Protein AF-A0A968J4A5-F1 (afdb_monomer_lite)

Structure (mmCIF, N/CA/C/O backbone):
data_AF-A0A968J4A5-F1
#
_entry.id   AF-A0A968J4A5-F1
#
loop_
_atom_site.group_PDB
_atom_site.id
_atom_site.type_symbol
_atom_site.label_atom_id
_atom_site.label_alt_id
_atom_site.label_comp_id
_atom_site.label_asym_id
_atom_site.label_entity_id
_atom_site.label_seq_id
_atom_site.pdbx_PDB_ins_code
_atom_site.Cartn_x
_atom_site.Cartn_y
_atom_site.Cartn_z
_atom_site.occupancy
_atom_site.B_iso_or_equiv
_atom_site.auth_seq_id
_atom_site.auth_comp_id
_atom_site.auth_asym_id
_atom_site.auth_atom_id
_atom_site.pdbx_PDB_model_num
ATOM 1 N N . MET A 1 1 ? -20.827 -35.141 21.049 1.00 46.88 1 MET A N 1
ATOM 2 C CA . MET A 1 1 ? -19.398 -34.923 20.749 1.00 46.88 1 MET A CA 1
ATOM 3 C C . MET A 1 1 ? -19.345 -33.918 19.615 1.00 46.88 1 MET A C 1
ATOM 5 O O . MET A 1 1 ? -19.687 -34.281 18.499 1.00 46.88 1 MET A O 1
ATOM 9 N N . ALA A 1 2 ? -19.084 -32.648 19.921 1.00 39.44 2 ALA A N 1
ATOM 10 C CA . ALA A 1 2 ? -18.993 -31.598 18.911 1.00 39.44 2 ALA A CA 1
ATOM 11 C C . ALA A 1 2 ? -17.584 -31.641 18.306 1.00 39.44 2 ALA A C 1
ATOM 13 O O . ALA A 1 2 ? -16.603 -31.516 19.037 1.00 39.4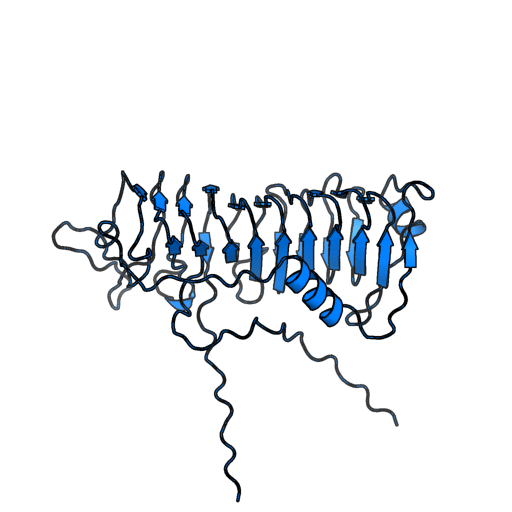4 2 ALA A O 1
ATOM 14 N N . GLN A 1 3 ? -17.488 -31.900 17.002 1.00 43.94 3 GLN A N 1
ATOM 15 C CA . GLN A 1 3 ? -16.231 -31.784 16.268 1.00 43.94 3 GLN A CA 1
ATOM 16 C C . GLN A 1 3 ? -15.884 -30.300 16.149 1.00 43.94 3 GLN A C 1
ATOM 18 O O . GLN A 1 3 ? -16.676 -29.517 15.629 1.00 43.94 3 GLN A O 1
ATOM 23 N N . ALA A 1 4 ? -14.715 -29.922 16.663 1.00 41.56 4 ALA A N 1
ATOM 24 C CA . ALA A 1 4 ? -14.152 -28.597 16.465 1.00 41.56 4 ALA A CA 1
ATOM 25 C C . ALA A 1 4 ? -13.804 -28.432 14.978 1.00 41.56 4 ALA A C 1
ATOM 27 O O . ALA A 1 4 ? -12.983 -29.183 14.448 1.00 41.56 4 ALA A O 1
ATOM 28 N N . MET A 1 5 ? -14.456 -27.482 14.304 1.00 37.78 5 MET A N 1
ATOM 29 C CA . MET A 1 5 ? -14.053 -27.051 12.967 1.00 37.78 5 MET A CA 1
ATOM 30 C C . MET A 1 5 ? -12.688 -26.377 13.087 1.00 37.78 5 MET A C 1
ATOM 32 O O . MET A 1 5 ? -12.525 -25.437 13.863 1.00 37.78 5 MET A O 1
ATOM 36 N N . GLN A 1 6 ? -11.703 -26.891 12.356 1.00 38.72 6 GLN A N 1
ATOM 37 C CA . GLN A 1 6 ? -10.407 -26.234 12.244 1.00 38.72 6 GLN A CA 1
ATOM 38 C C . GLN A 1 6 ? -10.569 -24.927 11.451 1.00 38.72 6 GLN A C 1
ATOM 40 O O . GLN A 1 6 ? -11.343 -24.908 10.489 1.00 38.72 6 GLN A O 1
ATOM 45 N N . PRO A 1 7 ? -9.877 -23.842 11.838 1.00 38.50 7 PRO A N 1
ATOM 46 C CA . PRO A 1 7 ? -9.897 -22.600 11.077 1.00 38.50 7 PRO A CA 1
ATOM 47 C C . PRO A 1 7 ? -9.325 -22.859 9.679 1.00 38.50 7 PRO A C 1
ATOM 49 O O . PRO A 1 7 ? -8.222 -23.388 9.542 1.00 38.50 7 PRO A O 1
ATOM 52 N N . MET A 1 8 ? -10.096 -22.530 8.639 1.00 33.09 8 MET A N 1
ATOM 53 C CA . MET A 1 8 ? -9.584 -22.547 7.271 1.00 33.09 8 MET A CA 1
ATOM 54 C C . MET A 1 8 ? -8.632 -21.359 7.080 1.00 33.09 8 MET A C 1
ATOM 56 O O . MET A 1 8 ? -8.958 -20.262 7.540 1.00 33.09 8 MET A O 1
ATOM 60 N N . PRO A 1 9 ? -7.480 -21.543 6.410 1.00 35.75 9 PRO A N 1
ATOM 61 C CA . PRO A 1 9 ? -6.631 -20.426 6.023 1.00 35.75 9 PRO A CA 1
ATOM 62 C C . PRO A 1 9 ? -7.418 -19.456 5.134 1.00 35.75 9 PRO A C 1
ATOM 64 O O . PRO A 1 9 ? -8.214 -19.881 4.292 1.00 35.75 9 PRO A O 1
ATOM 67 N N . LEU A 1 10 ? -7.204 -18.157 5.355 1.00 38.25 10 LEU A N 1
ATOM 68 C CA . LEU A 1 10 ? -7.800 -17.075 4.578 1.00 38.25 10 LEU A CA 1
ATOM 69 C C . LEU A 1 10 ? -7.585 -17.309 3.078 1.00 38.25 10 LEU A C 1
ATOM 71 O O . LEU A 1 10 ? -6.462 -17.273 2.583 1.00 38.25 10 LEU A O 1
ATOM 75 N N . GLN A 1 11 ? -8.678 -17.495 2.345 1.00 33.75 11 GLN A N 1
ATOM 76 C CA . GLN A 1 11 ? -8.700 -17.364 0.895 1.00 33.75 11 GLN A CA 1
ATOM 77 C C . GLN A 1 11 ? -9.358 -16.018 0.609 1.00 33.75 11 GLN A C 1
ATOM 79 O O . GLN A 1 11 ? -10.582 -15.910 0.576 1.00 33.75 11 GLN A O 1
ATOM 84 N N . ILE A 1 12 ? -8.548 -14.965 0.491 1.00 38.72 12 ILE A N 1
ATOM 85 C CA . ILE A 1 12 ? -9.041 -13.659 0.046 1.00 38.72 12 ILE A CA 1
ATOM 86 C C . ILE A 1 12 ? -9.639 -13.895 -1.337 1.00 38.72 12 ILE A C 1
ATOM 88 O O . ILE A 1 12 ? -8.947 -14.400 -2.228 1.00 38.72 12 ILE A O 1
ATOM 92 N N . ALA A 1 13 ? -10.930 -13.606 -1.500 1.00 36.69 13 ALA A N 1
ATOM 93 C CA . ALA A 1 13 ? -11.590 -13.688 -2.788 1.00 36.69 13 ALA A CA 1
ATOM 94 C C . ALA A 1 13 ? -10.957 -12.630 -3.691 1.00 36.69 13 ALA A C 1
ATOM 96 O O . ALA A 1 13 ? -11.275 -11.445 -3.658 1.00 36.69 13 ALA A O 1
ATOM 97 N N . GLN A 1 14 ? -9.989 -13.092 -4.467 1.00 39.12 14 GLN A N 1
ATOM 98 C CA . GLN A 1 14 ? -9.377 -12.371 -5.559 1.00 39.12 14 GLN A CA 1
ATOM 99 C C . GLN A 1 14 ? -10.520 -11.848 -6.421 1.00 39.12 14 GLN A C 1
ATOM 101 O O . GLN A 1 14 ? -11.385 -12.640 -6.803 1.00 39.12 14 GLN A O 1
ATOM 106 N N . ALA A 1 15 ? -10.557 -10.540 -6.681 1.00 37.94 15 ALA A N 1
ATOM 107 C CA . ALA A 1 15 ? -11.511 -9.968 -7.621 1.00 37.94 15 ALA A CA 1
ATOM 108 C C . ALA A 1 15 ? -11.546 -10.866 -8.870 1.00 37.94 15 ALA A C 1
ATOM 110 O O . ALA A 1 15 ? -10.512 -11.080 -9.505 1.00 37.94 15 ALA A O 1
ATOM 111 N N . GLN A 1 16 ? -12.697 -11.494 -9.140 1.00 31.95 16 GLN A N 1
ATOM 112 C CA . GLN A 1 16 ? -12.824 -12.412 -10.264 1.00 31.95 16 GLN A CA 1
ATOM 113 C C . GLN A 1 16 ? -12.712 -11.603 -11.551 1.00 31.95 16 GLN A C 1
ATOM 115 O O . GLN A 1 16 ? -13.630 -10.893 -11.952 1.00 31.95 16 GLN A O 1
ATOM 120 N N . ILE A 1 17 ? -11.547 -11.730 -12.166 1.00 37.22 17 ILE A N 1
ATOM 121 C CA . ILE A 1 17 ? -11.184 -11.206 -13.473 1.00 37.22 17 ILE A CA 1
ATOM 122 C C . ILE A 1 17 ? -12.067 -11.902 -14.514 1.00 37.22 17 ILE A C 1
ATOM 124 O O . ILE A 1 17 ? -12.070 -13.131 -14.618 1.00 37.22 17 ILE A O 1
ATOM 128 N N . SER A 1 18 ? -12.850 -11.133 -15.273 1.00 31.34 18 SER A N 1
ATOM 129 C CA . SER A 1 18 ? -13.500 -11.672 -16.471 1.00 31.34 18 SER A CA 1
ATOM 130 C C . SER A 1 18 ? -12.438 -11.937 -17.548 1.00 31.34 18 SER A C 1
ATOM 132 O O . SER A 1 18 ? -11.573 -11.088 -17.768 1.00 31.34 18 SER A O 1
ATOM 134 N N . PRO A 1 19 ? -12.481 -13.086 -18.246 1.00 35.03 19 PRO A N 1
ATOM 135 C CA . PRO A 1 19 ? -11.460 -13.471 -19.209 1.00 35.03 19 PRO A CA 1
ATOM 136 C C . PRO A 1 19 ? -11.661 -12.709 -20.522 1.00 35.03 19 PRO A C 1
ATOM 138 O O . PRO A 1 19 ? -12.396 -13.132 -21.412 1.00 35.03 19 PRO A O 1
ATOM 141 N N . GLY A 1 20 ? -10.988 -11.566 -20.612 1.00 31.77 20 GLY A N 1
ATOM 142 C CA . GLY A 1 20 ? -10.788 -10.782 -21.829 1.00 31.77 20 GLY A CA 1
ATOM 143 C C . GLY A 1 20 ? -9.314 -10.467 -22.102 1.00 31.77 20 GLY A C 1
ATOM 144 O O . GLY A 1 20 ? -9.051 -9.545 -22.853 1.00 31.77 20 GLY A O 1
ATOM 145 N N . GLY A 1 21 ? -8.395 -11.230 -21.490 1.00 45.91 21 GLY A N 1
ATOM 146 C CA . GLY A 1 21 ? -6.967 -11.354 -21.810 1.00 45.91 21 GLY A CA 1
ATOM 147 C C . GLY A 1 21 ? -6.066 -10.178 -21.435 1.00 45.91 21 GLY A C 1
ATOM 148 O O . GLY A 1 21 ? -5.905 -9.334 -22.301 1.00 45.91 21 GLY A O 1
ATOM 149 N N . THR A 1 22 ? -5.438 -10.200 -20.235 1.00 44.16 22 THR A N 1
ATOM 150 C CA . THR A 1 22 ? -4.236 -9.403 -19.838 1.00 44.16 22 THR A CA 1
ATOM 151 C C . THR A 1 22 ? -3.704 -9.633 -18.397 1.00 44.16 22 THR A C 1
ATOM 153 O O . THR A 1 22 ? -3.399 -8.697 -17.657 1.00 44.16 22 THR A O 1
ATOM 156 N N . ASP A 1 23 ? -3.506 -10.880 -17.969 1.00 52.12 23 ASP A N 1
ATOM 157 C CA . ASP A 1 23 ? -2.978 -11.176 -16.618 1.00 52.12 23 ASP A CA 1
ATOM 158 C C . ASP A 1 23 ? -1.434 -11.096 -16.500 1.00 52.12 23 ASP A C 1
ATOM 160 O O . ASP A 1 23 ? -0.806 -12.079 -16.111 1.00 52.12 23 ASP A O 1
ATOM 164 N N . SER A 1 24 ? -0.777 -9.970 -16.819 1.00 75.25 24 SER A N 1
ATOM 165 C CA . SER A 1 24 ? 0.700 -9.909 -16.684 1.00 75.25 24 SER A CA 1
ATOM 166 C C . SER A 1 24 ? 1.321 -8.630 -16.115 1.00 75.25 24 SER A C 1
ATOM 168 O O . SER A 1 24 ? 2.526 -8.617 -15.895 1.00 75.25 24 SER A O 1
ATOM 170 N N . PHE A 1 25 ? 0.566 -7.561 -15.846 1.00 85.88 25 PHE A N 1
ATOM 171 C CA . PHE A 1 25 ? 1.152 -6.310 -15.341 1.00 85.88 25 PHE A CA 1
ATOM 172 C C . PHE A 1 25 ? 1.040 -6.173 -13.819 1.00 85.88 25 PHE A C 1
ATOM 174 O O . PHE A 1 25 ? -0.055 -6.213 -13.261 1.00 85.88 25 PHE A O 1
ATOM 181 N N . SER A 1 26 ? 2.175 -5.936 -13.159 1.00 86.56 26 SER A N 1
ATOM 182 C CA . SER A 1 26 ? 2.269 -5.699 -11.708 1.00 86.56 26 SER A CA 1
ATOM 183 C C . SER A 1 26 ? 2.032 -4.231 -11.339 1.00 86.56 26 SER A C 1
ATOM 185 O O . SER A 1 26 ? 1.645 -3.912 -10.210 1.00 86.56 26 SER A O 1
ATOM 187 N N . VAL A 1 27 ? 2.263 -3.333 -12.300 1.00 87.38 27 VAL A N 1
ATOM 188 C CA . VAL A 1 27 ? 1.989 -1.899 -12.196 1.00 87.38 27 VAL A CA 1
ATOM 189 C C . VAL A 1 27 ? 1.069 -1.506 -13.340 1.00 87.38 27 VAL A C 1
ATOM 191 O O . VAL A 1 27 ? 1.478 -1.552 -14.500 1.00 87.38 27 VAL A O 1
ATOM 194 N N . VAL A 1 28 ? -0.158 -1.096 -13.018 1.00 86.38 28 VAL A N 1
ATOM 195 C CA . VAL A 1 28 ? -1.153 -0.711 -14.028 1.00 86.38 28 VAL A CA 1
ATOM 196 C C . VAL A 1 28 ? -1.712 0.674 -13.729 1.00 86.38 28 VAL A C 1
ATOM 198 O O . VAL A 1 28 ? -2.249 0.917 -12.645 1.00 86.38 28 VAL A O 1
ATOM 201 N N . ALA A 1 29 ? -1.600 1.572 -14.709 1.00 84.50 29 ALA A N 1
ATOM 202 C CA . ALA A 1 29 ? -2.202 2.901 -14.696 1.00 84.50 29 ALA A CA 1
ATOM 203 C C . ALA A 1 29 ? -2.978 3.159 -15.990 1.00 84.50 29 ALA A C 1
ATOM 205 O O . ALA A 1 29 ? -2.425 2.980 -17.075 1.00 84.50 29 ALA A O 1
ATOM 206 N N . GLU A 1 30 ? -4.207 3.670 -15.894 1.00 82.88 30 GLU A N 1
ATOM 207 C CA . GLU A 1 30 ? -4.948 4.134 -17.080 1.00 82.88 30 GLU A CA 1
ATOM 208 C C . GLU A 1 30 ? -4.285 5.368 -17.715 1.00 82.88 30 GLU A C 1
ATOM 210 O O . GLU A 1 30 ? -4.267 5.517 -18.933 1.00 82.88 30 GLU A O 1
ATOM 215 N N . ASN A 1 31 ? -3.660 6.212 -16.889 1.00 85.38 31 ASN A N 1
ATOM 216 C CA . ASN A 1 31 ? -2.919 7.395 -17.322 1.00 85.38 31 ASN A CA 1
ATOM 217 C C . ASN A 1 31 ? -1.410 7.110 -17.421 1.00 85.38 31 ASN A C 1
ATOM 219 O O . ASN A 1 31 ? -0.980 6.191 -18.116 1.00 85.38 31 ASN A O 1
ATOM 223 N N . ARG A 1 32 ? -0.574 7.925 -16.768 1.00 87.12 32 ARG A N 1
ATOM 224 C CA . ARG A 1 32 ? 0.876 7.922 -16.963 1.00 87.12 32 ARG A CA 1
ATOM 225 C C . ARG A 1 32 ? 1.628 7.293 -15.805 1.00 87.12 32 ARG A C 1
ATOM 227 O O . ARG A 1 32 ? 1.483 7.711 -14.665 1.00 87.12 32 ARG A O 1
ATOM 234 N N . VAL A 1 33 ? 2.584 6.421 -16.105 1.00 88.44 33 VAL A N 1
ATOM 235 C CA . VAL A 1 33 ? 3.544 5.949 -15.097 1.00 88.44 33 VAL A CA 1
ATOM 236 C C . VAL A 1 33 ? 4.775 6.853 -15.081 1.00 88.44 33 VAL A C 1
ATOM 238 O O . VAL A 1 33 ? 5.513 6.927 -16.057 1.00 88.44 33 VAL A O 1
ATOM 241 N N . THR A 1 34 ? 5.041 7.538 -13.969 1.00 88.44 34 THR A N 1
ATOM 242 C CA . THR A 1 34 ? 6.288 8.309 -13.799 1.00 88.44 34 THR A CA 1
ATOM 243 C C . THR A 1 34 ? 7.209 7.596 -12.820 1.00 88.44 34 THR A C 1
ATOM 245 O O . THR A 1 34 ? 6.784 7.390 -11.698 1.00 88.44 34 THR A O 1
ATOM 248 N N . ILE A 1 35 ? 8.456 7.286 -13.184 1.00 87.00 35 ILE A N 1
ATOM 249 C CA . ILE A 1 35 ? 9.500 6.723 -12.313 1.00 87.00 35 ILE A CA 1
ATOM 250 C C . ILE A 1 35 ? 10.630 7.743 -12.165 1.00 87.00 35 ILE A C 1
ATOM 252 O O . ILE A 1 35 ? 11.338 8.062 -13.121 1.00 87.00 35 ILE A O 1
ATOM 256 N N . ASN A 1 36 ? 10.812 8.279 -10.956 1.00 80.81 36 ASN A N 1
ATOM 257 C CA . ASN A 1 36 ? 11.782 9.357 -10.733 1.00 80.81 36 ASN A CA 1
ATOM 258 C C . ASN A 1 36 ? 13.198 8.899 -10.370 1.00 80.81 36 ASN A C 1
ATOM 260 O O . ASN A 1 36 ? 14.160 9.536 -10.790 1.00 80.81 36 ASN A O 1
ATOM 264 N N . ALA A 1 37 ? 13.335 7.828 -9.591 1.00 81.06 37 ALA A N 1
ATOM 265 C CA . ALA A 1 37 ? 14.615 7.425 -8.998 1.00 81.06 37 ALA A CA 1
ATOM 266 C C . ALA A 1 37 ? 15.039 5.999 -9.388 1.00 81.06 37 ALA A C 1
ATOM 268 O O . ALA A 1 37 ? 15.826 5.378 -8.683 1.00 81.06 37 ALA A O 1
ATOM 269 N N . GLY A 1 38 ? 14.513 5.492 -10.507 1.00 83.31 38 GLY A N 1
ATOM 270 C CA . GLY A 1 38 ? 14.761 4.136 -10.985 1.00 83.31 38 GLY A CA 1
ATOM 271 C C . GLY A 1 38 ? 14.083 3.100 -10.092 1.00 83.31 38 GLY A C 1
ATOM 272 O O . GLY A 1 38 ? 12.981 3.335 -9.590 1.00 83.31 38 GLY A O 1
ATOM 273 N N . GLY A 1 39 ? 14.774 1.983 -9.903 1.00 85.44 39 GLY A N 1
ATOM 274 C CA . GLY A 1 39 ? 14.347 0.837 -9.114 1.00 85.44 39 GLY A CA 1
ATOM 275 C C . GLY A 1 39 ? 14.415 -0.454 -9.900 1.00 85.44 39 GLY A C 1
ATOM 276 O O . GLY A 1 39 ? 14.582 -0.413 -11.115 1.00 85.44 39 GLY A O 1
ATOM 277 N N . ASP A 1 40 ? 14.346 -1.575 -9.196 1.00 89.31 40 ASP A N 1
ATOM 278 C CA . ASP A 1 40 ? 14.503 -2.897 -9.791 1.00 89.31 40 ASP A CA 1
ATOM 279 C C . ASP A 1 40 ? 13.158 -3.598 -10.006 1.00 89.31 40 ASP A C 1
ATOM 281 O O . ASP A 1 40 ? 12.443 -3.844 -9.040 1.00 89.31 40 ASP A O 1
ATOM 285 N N . PHE A 1 41 ? 12.824 -3.873 -11.266 1.00 91.19 41 PHE A N 1
ATOM 286 C CA . PHE A 1 41 ? 11.616 -4.564 -11.722 1.00 91.19 41 PHE A CA 1
ATOM 287 C C . PHE A 1 41 ? 11.930 -5.916 -12.394 1.00 91.19 41 PHE A C 1
ATOM 289 O O . PHE A 1 41 ? 10.988 -6.604 -12.768 1.00 91.19 41 PHE A O 1
ATOM 296 N N . ASP A 1 42 ? 13.214 -6.260 -12.572 1.00 88.94 42 ASP A N 1
ATOM 297 C CA . ASP A 1 42 ? 13.718 -7.530 -13.153 1.00 88.94 42 ASP A CA 1
ATOM 298 C C . ASP A 1 42 ? 13.837 -8.633 -12.096 1.00 88.94 42 ASP A C 1
ATOM 300 O O . ASP A 1 42 ? 14.126 -9.774 -12.418 1.00 88.94 42 ASP A O 1
ATOM 304 N N . GLY A 1 43 ? 13.667 -8.283 -10.818 1.00 86.62 43 GLY A N 1
ATOM 305 C CA . GLY A 1 43 ? 13.609 -9.264 -9.750 1.00 86.62 43 GLY A CA 1
ATOM 306 C C . GLY A 1 43 ? 14.878 -10.115 -9.642 1.00 86.62 43 GLY A C 1
ATOM 307 O O . GLY A 1 43 ? 15.976 -9.583 -9.436 1.00 86.62 43 GLY A O 1
ATOM 308 N N . ASP A 1 44 ? 14.731 -11.440 -9.598 1.00 85.88 44 ASP A N 1
ATOM 309 C CA . ASP A 1 44 ? 15.857 -12.357 -9.753 1.00 85.88 44 ASP A CA 1
ATOM 310 C C . ASP A 1 44 ? 16.051 -12.606 -11.255 1.00 85.88 44 ASP A C 1
ATOM 312 O O . ASP A 1 44 ? 15.184 -13.199 -11.885 1.00 85.88 44 ASP A O 1
ATOM 316 N N . PRO A 1 45 ? 17.208 -12.233 -11.833 1.00 86.56 45 PRO A N 1
ATOM 317 C CA . PRO A 1 45 ? 17.516 -12.442 -13.245 1.00 86.56 45 PRO A CA 1
ATOM 318 C C . PRO A 1 45 ? 17.223 -13.835 -13.818 1.00 86.56 45 PRO A C 1
ATOM 320 O O . PRO A 1 45 ? 17.165 -13.982 -15.035 1.00 86.56 45 PRO A O 1
ATOM 323 N N . LEU A 1 46 ? 17.162 -14.880 -12.992 1.00 86.00 46 LEU A N 1
ATOM 324 C CA . LEU A 1 46 ? 16.907 -16.255 -13.433 1.00 86.00 46 LEU A CA 1
ATOM 325 C C . LEU A 1 46 ? 15.475 -16.739 -13.158 1.00 86.00 46 LEU A C 1
ATOM 327 O O . LEU A 1 46 ? 15.165 -17.887 -13.483 1.00 86.00 46 LEU A O 1
ATOM 331 N N . ASP A 1 47 ? 14.628 -15.900 -12.567 1.00 85.88 47 ASP A N 1
ATOM 332 C CA . ASP A 1 47 ? 13.248 -16.201 -12.200 1.00 85.88 47 ASP A CA 1
ATOM 333 C C . ASP A 1 47 ? 12.305 -15.167 -12.826 1.00 85.88 47 ASP A C 1
ATOM 335 O O . ASP A 1 47 ? 12.037 -14.117 -12.260 1.00 85.88 47 ASP A O 1
ATOM 339 N N . ASP A 1 48 ? 11.735 -15.492 -13.986 1.00 84.19 48 ASP A N 1
ATOM 340 C CA . ASP A 1 48 ? 10.738 -14.637 -14.645 1.00 84.19 48 ASP A CA 1
ATOM 341 C C . ASP A 1 48 ? 9.440 -14.494 -13.833 1.00 84.19 48 ASP A C 1
ATOM 343 O O . ASP A 1 48 ? 8.566 -13.688 -14.165 1.00 84.19 48 ASP A O 1
ATOM 347 N N . SER A 1 49 ? 9.280 -15.274 -12.757 1.00 82.62 49 SER A N 1
ATOM 348 C CA . SER A 1 49 ? 8.055 -15.265 -11.981 1.00 82.62 49 SER A CA 1
ATOM 349 C C . SER A 1 49 ? 7.954 -14.090 -11.002 1.00 82.62 49 SER A C 1
ATOM 351 O O . SER A 1 49 ? 6.844 -13.782 -10.543 1.00 82.62 49 SER A O 1
ATOM 353 N N . ASP A 1 50 ? 9.063 -13.415 -10.689 1.00 83.06 50 ASP A N 1
ATOM 354 C CA . ASP A 1 50 ? 9.080 -12.235 -9.821 1.00 83.06 50 ASP A CA 1
ATOM 355 C C . ASP A 1 50 ? 9.201 -10.905 -10.591 1.00 83.06 50 ASP A C 1
ATOM 357 O O . ASP A 1 50 ? 9.082 -9.833 -9.980 1.00 83.06 50 ASP A O 1
ATOM 361 N N . ASP A 1 51 ? 9.278 -10.976 -11.925 1.00 88.38 51 ASP A N 1
ATOM 362 C CA . ASP A 1 51 ? 9.256 -9.829 -12.829 1.00 88.38 51 ASP A CA 1
ATOM 363 C C . ASP A 1 51 ? 8.042 -8.924 -12.595 1.00 88.38 51 ASP A C 1
ATOM 365 O O . ASP A 1 51 ? 6.887 -9.340 -12.414 1.00 88.38 51 ASP A O 1
ATOM 369 N N . ALA A 1 52 ? 8.295 -7.622 -12.667 1.00 89.75 52 ALA A N 1
ATOM 370 C CA . ALA A 1 52 ? 7.273 -6.607 -12.549 1.00 89.75 52 ALA A CA 1
ATOM 371 C C . ALA A 1 52 ? 7.082 -5.838 -13.853 1.00 89.75 52 ALA A C 1
ATOM 373 O O . ALA A 1 52 ? 7.749 -4.840 -14.125 1.00 89.75 52 ALA A O 1
ATOM 374 N N . LEU A 1 53 ? 6.092 -6.268 -14.634 1.00 92.19 53 LEU A N 1
ATOM 375 C CA . LEU A 1 53 ? 5.739 -5.598 -15.882 1.00 92.19 53 LEU A CA 1
ATOM 376 C C . LEU A 1 53 ? 4.910 -4.331 -15.621 1.00 92.19 53 LEU A C 1
ATOM 378 O O . LEU A 1 53 ? 4.080 -4.282 -14.702 1.00 92.19 53 LEU A O 1
ATOM 382 N N . ILE A 1 54 ? 5.114 -3.313 -16.461 1.00 92.31 54 ILE A N 1
ATOM 383 C CA . ILE A 1 54 ? 4.513 -1.982 -16.313 1.00 92.31 54 ILE A CA 1
ATOM 384 C C . ILE A 1 54 ? 3.580 -1.678 -17.487 1.00 92.31 54 ILE A C 1
ATOM 386 O O . ILE A 1 54 ? 3.995 -1.728 -18.643 1.00 92.31 54 ILE A O 1
ATOM 390 N N . TYR A 1 55 ? 2.354 -1.253 -17.187 1.00 91.50 55 TYR A N 1
ATOM 391 C CA . TYR A 1 55 ? 1.440 -0.650 -18.153 1.00 91.50 55 TYR A CA 1
ATOM 392 C C . TYR A 1 55 ? 1.100 0.797 -17.771 1.00 91.50 55 TYR A C 1
ATOM 394 O O . TYR A 1 55 ? 0.666 1.070 -16.647 1.00 91.50 55 TYR A O 1
ATOM 402 N N . GLY A 1 56 ? 1.255 1.718 -18.726 1.00 90.88 56 GLY A N 1
ATOM 403 C CA . GLY A 1 56 ? 0.774 3.099 -18.623 1.00 90.88 56 GLY A CA 1
ATOM 404 C C . GLY A 1 56 ? -0.053 3.483 -19.844 1.00 90.88 56 GLY A C 1
ATOM 405 O O . GLY A 1 56 ? 0.500 3.648 -20.931 1.00 90.88 56 GLY A O 1
ATOM 406 N N . GLY A 1 57 ? -1.367 3.642 -19.682 1.00 89.50 57 GLY A N 1
ATOM 407 C CA . GLY A 1 57 ? -2.281 3.895 -20.797 1.00 89.50 57 GLY A CA 1
ATOM 408 C C . GLY A 1 57 ? -1.969 5.177 -21.576 1.00 89.50 57 GLY A C 1
ATOM 409 O O . GLY A 1 57 ? -1.859 5.121 -22.798 1.00 89.50 57 GLY A O 1
ATOM 410 N N . ASP A 1 58 ? -1.698 6.302 -20.910 1.00 90.06 58 ASP A N 1
ATOM 411 C CA . ASP A 1 58 ? -1.241 7.551 -21.558 1.00 90.06 58 ASP A CA 1
ATOM 412 C C . ASP A 1 58 ? 0.287 7.587 -21.805 1.00 90.06 58 ASP A C 1
ATOM 414 O O . ASP A 1 58 ? 0.829 8.517 -22.413 1.00 90.06 58 ASP A O 1
ATOM 418 N N . GLY A 1 59 ? 0.993 6.553 -21.344 1.00 93.25 59 GLY A N 1
ATOM 419 C CA . GLY A 1 59 ? 2.426 6.347 -21.517 1.00 93.25 59 GLY A CA 1
ATOM 420 C C . GLY A 1 59 ? 3.232 6.454 -20.221 1.00 93.25 59 GLY A C 1
ATOM 421 O O . GLY A 1 59 ? 2.739 6.149 -19.132 1.00 93.25 59 GLY A O 1
ATOM 422 N N . PHE A 1 60 ? 4.505 6.852 -20.316 1.00 93.62 60 PHE A N 1
ATOM 423 C CA . PHE A 1 60 ? 5.423 6.833 -19.172 1.00 93.62 60 PHE A CA 1
ATOM 424 C C . PHE A 1 60 ? 6.514 7.908 -19.211 1.00 93.62 60 PHE A C 1
ATOM 426 O O . PHE A 1 60 ? 6.915 8.400 -20.266 1.00 93.62 60 PHE A O 1
ATOM 433 N N . THR A 1 61 ? 7.042 8.217 -18.025 1.00 93.56 61 THR A N 1
ATOM 434 C CA . THR A 1 61 ? 8.208 9.078 -17.810 1.00 93.56 61 THR A CA 1
ATOM 435 C C . THR A 1 61 ? 9.200 8.403 -16.869 1.00 93.56 61 THR A C 1
ATOM 437 O O . THR A 1 61 ? 8.930 8.293 -15.680 1.00 93.56 61 THR A O 1
ATOM 440 N N . PHE A 1 62 ? 10.379 8.018 -17.348 1.00 93.69 62 PHE A N 1
ATOM 441 C CA . PHE A 1 62 ? 11.484 7.509 -16.533 1.00 93.69 62 PHE A CA 1
ATOM 442 C C . PHE A 1 62 ? 12.584 8.568 -16.437 1.00 93.69 62 PHE A C 1
ATOM 444 O O . PHE A 1 62 ? 13.423 8.691 -17.326 1.00 93.69 62 PHE A O 1
ATOM 451 N N . ASN A 1 63 ? 12.587 9.355 -15.358 1.00 88.31 63 ASN A N 1
ATOM 452 C CA . ASN A 1 63 ? 13.608 10.392 -15.150 1.00 88.31 63 ASN A CA 1
ATOM 453 C C . ASN A 1 63 ? 14.972 9.790 -14.770 1.00 88.31 63 ASN A C 1
ATOM 455 O O . ASN A 1 63 ? 16.012 10.354 -15.103 1.00 88.31 63 ASN A O 1
ATOM 459 N N . THR A 1 64 ? 14.953 8.621 -14.129 1.00 88.88 64 THR A N 1
ATOM 460 C CA . THR A 1 64 ? 16.119 7.762 -13.886 1.00 88.88 64 THR A CA 1
ATOM 461 C C . THR A 1 64 ? 15.785 6.371 -14.411 1.00 88.88 64 THR A C 1
ATOM 463 O O . THR A 1 64 ? 14.662 5.913 -14.202 1.00 88.88 64 THR A O 1
ATOM 466 N N . SER A 1 65 ? 16.729 5.713 -15.086 1.00 90.31 65 SER A N 1
ATOM 467 C CA . SER A 1 65 ? 16.502 4.405 -15.710 1.00 90.31 65 SER A CA 1
ATOM 468 C C . SER A 1 65 ? 16.270 3.324 -14.644 1.00 90.31 65 SER A C 1
ATOM 470 O O . SER A 1 65 ? 17.172 3.098 -13.834 1.00 90.31 65 SER A O 1
ATOM 472 N N . PRO A 1 66 ? 15.086 2.686 -14.595 1.00 92.31 66 PRO A N 1
ATOM 473 C CA . PRO A 1 66 ? 14.877 1.499 -13.769 1.00 92.31 66 PRO A CA 1
ATOM 474 C C . PRO A 1 66 ? 15.628 0.293 -14.352 1.00 92.31 66 PRO A C 1
ATOM 476 O O . PRO A 1 66 ? 15.926 0.282 -15.547 1.00 92.31 66 PRO A O 1
ATOM 479 N N . THR A 1 67 ? 15.896 -0.719 -13.527 1.00 94.69 67 THR A N 1
ATOM 480 C CA . THR A 1 67 ? 16.211 -2.069 -14.000 1.00 94.69 67 THR A CA 1
ATOM 481 C C . THR A 1 67 ? 14.902 -2.707 -14.444 1.00 94.69 67 THR A C 1
ATOM 483 O O . THR A 1 67 ? 14.008 -2.885 -13.624 1.00 94.69 67 THR A O 1
ATOM 486 N N . LEU A 1 68 ? 14.759 -2.981 -15.736 1.00 95.19 68 LEU A N 1
ATOM 487 C CA . LEU A 1 68 ? 13.584 -3.630 -16.316 1.00 95.19 68 LEU A CA 1
ATOM 488 C C . LEU A 1 68 ? 13.896 -5.084 -16.691 1.00 95.19 68 LEU A C 1
ATOM 490 O O . LEU A 1 68 ? 15.048 -5.347 -17.052 1.00 95.19 68 LEU A O 1
ATOM 494 N N . PRO A 1 69 ? 12.878 -5.964 -16.704 1.00 94.62 69 PRO A N 1
ATOM 495 C CA . PRO A 1 69 ? 12.994 -7.331 -17.198 1.00 94.62 69 PRO A CA 1
ATOM 496 C C . PRO A 1 69 ? 13.562 -7.414 -18.620 1.00 94.62 69 PRO A C 1
ATOM 498 O O . PRO A 1 69 ? 13.050 -6.781 -19.557 1.00 94.62 69 PRO A O 1
ATOM 501 N N . VAL A 1 70 ? 14.619 -8.207 -18.803 1.00 96.88 70 VAL A N 1
ATOM 502 C CA . VAL A 1 70 ? 15.295 -8.407 -20.100 1.00 96.88 70 VAL A CA 1
ATOM 503 C C . VAL A 1 70 ? 15.352 -9.873 -20.499 1.00 96.88 70 VAL A C 1
ATOM 505 O O . VAL A 1 70 ? 15.428 -10.767 -19.664 1.00 96.88 70 VAL A O 1
ATOM 508 N N . GLN A 1 71 ? 15.370 -10.124 -21.805 1.00 95.12 71 GLN A N 1
ATOM 509 C CA . GLN A 1 71 ? 15.589 -11.462 -22.342 1.00 95.12 71 GLN A CA 1
ATOM 510 C C . GLN A 1 71 ? 16.991 -11.946 -21.978 1.00 95.12 71 GLN A C 1
ATOM 512 O O . GLN A 1 71 ? 17.964 -11.192 -22.088 1.00 95.12 71 GLN A O 1
ATOM 517 N N . ARG A 1 72 ? 17.102 -13.215 -21.584 1.00 94.75 72 ARG A N 1
ATOM 518 C CA . ARG A 1 72 ? 18.361 -13.833 -21.159 1.00 94.75 72 ARG A CA 1
ATOM 519 C C . ARG A 1 72 ? 18.619 -15.143 -21.882 1.00 94.75 72 ARG A C 1
ATOM 521 O O . ARG A 1 72 ? 17.690 -15.821 -22.315 1.00 94.75 72 ARG A O 1
ATOM 528 N N . ASP A 1 73 ? 19.897 -15.468 -22.036 1.00 92.81 73 ASP A N 1
ATOM 529 C CA . ASP A 1 73 ? 20.328 -16.785 -22.496 1.00 92.81 73 ASP A CA 1
ATOM 530 C C . ASP A 1 73 ? 20.211 -17.840 -21.377 1.00 92.81 73 ASP A C 1
ATOM 532 O O . ASP A 1 73 ? 19.884 -17.538 -20.229 1.00 92.81 73 ASP A O 1
ATOM 536 N N . GLU A 1 74 ? 20.509 -19.100 -21.697 1.00 89.00 74 GLU A N 1
ATOM 537 C CA . GLU A 1 74 ? 20.478 -20.214 -20.734 1.00 89.00 74 GLU A CA 1
ATOM 538 C C . GLU A 1 74 ? 21.476 -20.055 -19.568 1.00 89.00 74 GLU A C 1
ATOM 540 O O . GLU A 1 74 ? 21.412 -20.802 -18.592 1.00 89.00 74 GLU A O 1
ATOM 545 N N . GLN A 1 75 ? 22.428 -19.122 -19.665 1.00 89.50 75 GLN A N 1
ATOM 546 C CA . GLN A 1 75 ? 23.404 -18.811 -18.621 1.00 89.50 75 GLN A CA 1
ATOM 547 C C . GLN A 1 75 ? 22.997 -17.586 -17.782 1.00 89.50 75 GLN A C 1
ATOM 549 O O . GLN A 1 75 ? 23.728 -17.219 -16.861 1.00 89.50 75 GLN A O 1
ATOM 554 N N . GLY A 1 76 ? 21.850 -16.965 -18.077 1.00 89.38 76 GLY A N 1
ATOM 555 C CA . GLY A 1 76 ? 21.344 -15.777 -17.390 1.00 89.38 76 GLY A CA 1
ATOM 556 C C . GLY A 1 76 ? 21.912 -14.451 -17.892 1.00 89.38 76 GLY A C 1
ATOM 557 O O . GLY A 1 76 ? 21.622 -13.402 -17.303 1.00 89.38 76 GLY A O 1
ATOM 558 N N . ASN A 1 77 ? 22.719 -14.452 -18.958 1.00 94.00 77 ASN A N 1
ATOM 559 C CA . ASN A 1 77 ? 23.259 -13.210 -19.504 1.00 94.00 77 ASN A CA 1
ATOM 560 C C . ASN A 1 77 ? 22.189 -12.495 -20.338 1.00 94.00 77 ASN A C 1
ATOM 562 O O . ASN A 1 77 ? 21.495 -13.155 -21.114 1.00 94.00 77 ASN A O 1
ATOM 566 N N . PRO A 1 78 ? 22.077 -11.156 -20.250 1.00 96.62 78 PRO A N 1
ATOM 567 C CA . PRO A 1 78 ? 21.173 -10.404 -21.110 1.00 96.62 78 PRO A CA 1
ATOM 568 C C . PRO A 1 78 ? 21.486 -10.604 -22.596 1.00 96.62 78 PRO A C 1
ATOM 570 O O . PRO A 1 78 ? 22.625 -10.416 -23.032 1.00 96.62 78 PRO A O 1
ATOM 573 N N . ILE A 1 79 ? 20.460 -10.915 -23.384 1.00 97.31 79 ILE A N 1
ATOM 574 C CA . ILE A 1 79 ? 20.526 -10.907 -24.846 1.00 97.31 79 ILE A CA 1
ATOM 575 C C . ILE A 1 79 ? 20.488 -9.446 -25.306 1.00 97.31 79 ILE A C 1
ATOM 577 O O . ILE A 1 79 ? 19.640 -8.663 -24.868 1.00 97.31 79 ILE A O 1
ATOM 581 N N . THR A 1 80 ? 21.419 -9.062 -26.179 1.00 98.19 80 THR A N 1
ATOM 582 C CA . THR A 1 80 ? 21.587 -7.677 -26.635 1.00 98.19 80 THR A CA 1
ATOM 583 C C . THR A 1 80 ? 21.273 -7.494 -28.121 1.00 98.19 80 THR A C 1
ATOM 585 O O . THR A 1 80 ? 21.358 -8.435 -28.910 1.00 98.19 80 THR A O 1
ATOM 588 N N . ASP A 1 81 ? 20.885 -6.273 -28.502 1.00 97.31 81 ASP A N 1
ATOM 589 C CA . ASP A 1 81 ? 20.711 -5.861 -29.899 1.00 97.31 81 ASP A CA 1
ATOM 590 C C . ASP A 1 81 ? 22.055 -5.565 -30.602 1.00 97.31 81 ASP A C 1
ATOM 592 O O . ASP A 1 81 ? 23.135 -5.673 -30.019 1.00 97.31 81 ASP A O 1
ATOM 596 N N . GLU A 1 82 ? 22.005 -5.153 -31.873 1.00 97.25 82 GLU A N 1
ATOM 597 C CA . GLU A 1 82 ? 23.199 -4.806 -32.666 1.00 97.25 82 GLU A CA 1
ATOM 598 C C . GLU A 1 82 ? 24.016 -3.641 -32.075 1.00 97.25 82 GLU A C 1
ATOM 600 O O . GLU A 1 82 ? 25.190 -3.467 -32.408 1.00 97.25 82 GLU A O 1
ATOM 605 N N . GLN A 1 83 ? 23.407 -2.830 -31.207 1.00 96.19 83 GLN A N 1
ATOM 606 C CA . GLN A 1 83 ? 24.028 -1.703 -30.517 1.00 96.19 83 GLN A CA 1
ATOM 607 C C . GLN A 1 83 ? 24.507 -2.077 -29.102 1.00 96.19 83 GLN A C 1
ATOM 609 O O . GLN A 1 83 ? 25.020 -1.214 -28.387 1.00 96.19 83 GLN A O 1
ATOM 614 N N . GLY A 1 84 ? 24.371 -3.345 -28.700 1.00 97.19 84 GLY A N 1
ATOM 615 C CA . GLY A 1 84 ? 24.765 -3.848 -27.386 1.00 97.19 84 GLY A CA 1
ATOM 616 C C . GLY A 1 84 ? 23.781 -3.509 -26.263 1.00 97.19 84 GLY A C 1
ATOM 617 O O . GLY A 1 84 ? 24.139 -3.639 -25.092 1.00 97.19 84 GLY A O 1
ATOM 618 N N . ARG A 1 85 ? 22.560 -3.065 -26.584 1.00 97.81 85 ARG A N 1
ATOM 619 C CA . ARG A 1 85 ? 21.522 -2.769 -25.586 1.00 97.81 85 ARG A CA 1
ATOM 620 C C . ARG A 1 85 ? 20.764 -4.042 -25.215 1.00 97.81 85 ARG A C 1
ATOM 622 O O . ARG A 1 85 ? 20.355 -4.759 -26.128 1.00 97.81 85 ARG A O 1
ATOM 629 N N . PRO A 1 86 ? 20.517 -4.316 -23.923 1.00 97.94 86 PRO A N 1
ATOM 630 C CA . PRO A 1 86 ? 19.666 -5.426 -23.511 1.00 97.94 86 PRO A CA 1
ATOM 631 C C . PRO A 1 86 ? 18.265 -5.320 -24.117 1.00 97.94 86 PRO A C 1
ATOM 633 O O . PRO A 1 86 ? 17.667 -4.238 -24.128 1.00 97.94 86 PRO A O 1
ATOM 636 N N . ILE A 1 87 ? 17.749 -6.437 -24.622 1.00 97.62 87 ILE A N 1
ATOM 637 C CA . ILE A 1 87 ? 16.407 -6.530 -25.198 1.00 97.62 87 ILE A CA 1
ATOM 638 C C . ILE A 1 87 ? 15.408 -6.796 -24.075 1.00 97.62 87 ILE A C 1
ATOM 640 O O . ILE A 1 87 ? 15.567 -7.756 -23.326 1.00 97.62 87 ILE A O 1
ATOM 644 N N . LEU A 1 88 ? 14.379 -5.956 -23.961 1.00 96.62 88 LEU A N 1
ATOM 645 C CA . LEU A 1 88 ? 13.305 -6.163 -22.989 1.00 96.62 88 LEU A CA 1
ATOM 646 C C . LEU A 1 88 ? 12.538 -7.463 -23.266 1.00 96.62 88 LEU A C 1
ATOM 648 O O . LEU A 1 88 ? 12.331 -7.840 -24.426 1.00 96.62 88 LEU A O 1
ATOM 652 N N . VAL A 1 89 ? 12.069 -8.127 -22.207 1.00 94.00 89 VAL A N 1
ATOM 653 C CA . VAL A 1 89 ? 11.027 -9.154 -22.371 1.00 94.00 89 VAL A CA 1
ATOM 654 C C . VAL A 1 89 ? 9.754 -8.512 -22.930 1.00 94.00 89 VAL A C 1
ATOM 656 O O . VAL A 1 89 ? 9.539 -7.297 -22.832 1.00 94.00 89 VAL A O 1
ATOM 659 N N . GLU A 1 90 ? 8.906 -9.327 -23.551 1.00 91.12 90 GLU A N 1
ATOM 660 C CA . GLU A 1 90 ? 7.631 -8.849 -24.077 1.00 91.12 90 GLU A CA 1
ATOM 661 C C . GLU A 1 90 ? 6.805 -8.203 -22.956 1.00 91.12 90 GLU A C 1
ATOM 663 O O . GLU A 1 90 ? 6.696 -8.742 -21.858 1.00 91.12 90 GLU A O 1
ATOM 668 N N . ASN A 1 91 ? 6.232 -7.031 -23.231 1.00 92.62 91 ASN A N 1
ATOM 669 C CA . ASN A 1 91 ? 5.428 -6.268 -22.276 1.00 92.62 91 ASN A CA 1
ATOM 670 C C . ASN A 1 91 ? 6.154 -5.809 -20.996 1.00 92.62 91 ASN A C 1
ATOM 672 O O . ASN A 1 91 ? 5.474 -5.335 -20.093 1.00 92.62 91 ASN A O 1
ATOM 676 N N . ALA A 1 92 ? 7.495 -5.838 -20.918 1.00 93.50 92 ALA A N 1
ATOM 677 C CA . ALA A 1 92 ? 8.236 -5.244 -19.789 1.00 93.50 92 ALA A CA 1
ATOM 678 C C . ALA A 1 92 ? 7.750 -3.821 -19.466 1.00 93.50 92 ALA A C 1
ATOM 680 O O . ALA A 1 92 ? 7.521 -3.459 -18.311 1.00 93.50 92 ALA A O 1
ATOM 681 N N . VAL A 1 93 ? 7.535 -3.034 -20.525 1.00 95.19 93 VAL A N 1
ATOM 682 C CA . VAL A 1 93 ? 6.810 -1.766 -20.487 1.00 95.19 93 VAL A CA 1
ATOM 683 C C . VAL A 1 93 ? 5.872 -1.712 -21.686 1.00 95.19 93 VAL A C 1
ATOM 685 O O . VAL A 1 93 ? 6.313 -1.826 -22.836 1.00 95.19 93 VAL A O 1
ATOM 688 N N . ALA A 1 94 ? 4.586 -1.517 -21.418 1.00 94.88 94 ALA A N 1
ATOM 689 C CA . ALA A 1 94 ? 3.549 -1.421 -22.431 1.00 94.88 94 ALA A CA 1
ATOM 690 C C . ALA A 1 94 ? 2.677 -0.173 -22.249 1.00 94.88 94 ALA A C 1
ATOM 692 O O . ALA A 1 94 ? 2.581 0.407 -21.163 1.00 94.88 94 ALA A O 1
ATOM 693 N N . VAL A 1 95 ? 2.040 0.243 -23.340 1.00 94.69 95 VAL A N 1
ATOM 694 C CA . VAL A 1 95 ? 1.165 1.420 -23.395 1.00 94.69 95 VAL A CA 1
ATOM 695 C C . VAL A 1 95 ? -0.090 1.131 -24.219 1.00 94.69 95 VAL A C 1
ATOM 697 O O . VAL A 1 95 ? -0.119 0.173 -24.998 1.00 94.69 95 VAL A O 1
ATOM 700 N N . SER A 1 96 ? -1.124 1.962 -24.061 1.00 93.38 96 SER A N 1
ATOM 701 C CA . SER A 1 96 ? -2.321 1.901 -24.913 1.00 93.38 96 SER A CA 1
ATOM 702 C C . SER A 1 96 ? -2.008 2.341 -26.344 1.00 93.38 96 SER A C 1
ATOM 704 O O . SER A 1 96 ? -1.013 3.020 -26.587 1.00 93.38 96 SER A O 1
ATOM 706 N N . ALA A 1 97 ? -2.885 2.051 -27.305 1.00 93.75 97 ALA A N 1
ATOM 707 C CA . ALA A 1 97 ? -2.724 2.558 -28.673 1.00 93.75 97 ALA A CA 1
ATOM 708 C C . ALA A 1 97 ? -2.843 4.093 -28.783 1.00 93.75 97 ALA A C 1
ATOM 710 O O . ALA A 1 97 ? -2.384 4.674 -29.768 1.00 93.75 97 ALA A O 1
ATOM 711 N N . ALA A 1 98 ? -3.455 4.745 -27.790 1.00 91.56 98 ALA A N 1
ATOM 712 C CA . ALA A 1 98 ? -3.723 6.180 -27.764 1.00 91.56 98 ALA A CA 1
ATOM 713 C C . ALA A 1 98 ? -2.747 6.973 -26.873 1.00 91.56 98 ALA A C 1
ATOM 715 O O . ALA A 1 98 ? -3.024 8.134 -26.566 1.00 91.56 98 ALA A O 1
ATOM 716 N N . TYR A 1 99 ? -1.624 6.373 -26.457 1.00 94.62 99 TYR A N 1
ATOM 717 C CA . TYR A 1 99 ? -0.655 7.026 -25.577 1.00 94.62 99 TYR A CA 1
ATOM 718 C C . TYR A 1 99 ? -0.192 8.381 -26.138 1.00 94.62 99 TYR A C 1
ATOM 720 O O . TYR A 1 99 ? 0.043 8.528 -27.341 1.00 94.62 99 TYR A O 1
ATOM 728 N N . SER A 1 100 ? -0.019 9.378 -25.267 1.00 93.44 100 SER A N 1
ATOM 729 C CA . SER A 1 100 ? 0.410 10.715 -25.694 1.00 93.44 100 SER A CA 1
ATOM 730 C C . SER A 1 100 ? 1.823 11.083 -25.244 1.00 93.44 100 SER A C 1
ATOM 732 O O . SER A 1 100 ? 2.413 12.003 -25.818 1.00 93.44 100 SER A O 1
ATOM 734 N N . GLN A 1 101 ? 2.402 10.384 -24.255 1.00 91.56 101 GLN A N 1
ATOM 735 C CA . GLN A 1 101 ? 3.703 10.760 -23.691 1.00 91.56 101 GLN A CA 1
ATOM 736 C C . GLN A 1 101 ? 4.640 9.583 -23.427 1.00 91.56 101 GLN A C 1
ATOM 738 O O . GLN A 1 101 ? 4.349 8.683 -22.649 1.00 91.56 101 GLN A O 1
ATOM 743 N N . ILE A 1 102 ? 5.837 9.657 -24.009 1.00 95.69 102 ILE A N 1
ATOM 744 C CA . ILE A 1 102 ? 6.971 8.794 -23.673 1.00 95.69 102 ILE A CA 1
ATOM 745 C C . ILE A 1 102 ? 8.161 9.689 -23.360 1.00 95.69 102 ILE A C 1
ATOM 747 O O . ILE A 1 102 ? 8.555 10.516 -24.184 1.00 95.69 102 ILE A O 1
ATOM 751 N N . ASN A 1 103 ? 8.765 9.495 -22.194 1.00 95.50 103 ASN A N 1
ATOM 752 C CA . ASN A 1 103 ? 9.997 10.169 -21.819 1.00 95.50 103 ASN A CA 1
ATOM 753 C C . ASN A 1 103 ? 10.934 9.205 -21.081 1.00 95.50 103 ASN A C 1
ATOM 755 O O . ASN A 1 103 ? 10.685 8.865 -19.934 1.00 95.50 103 ASN A O 1
ATOM 759 N N . ALA A 1 104 ? 12.030 8.787 -21.712 1.00 94.88 104 ALA A N 1
ATOM 760 C CA . ALA A 1 104 ? 13.107 8.031 -21.063 1.00 94.88 104 ALA A CA 1
ATOM 761 C C . ALA A 1 104 ? 14.467 8.497 -21.617 1.00 94.88 104 ALA A C 1
ATOM 763 O O . ALA A 1 104 ? 15.045 7.840 -22.484 1.00 94.88 104 ALA A O 1
ATOM 764 N N . PRO A 1 105 ? 14.975 9.662 -21.167 1.00 93.06 105 PRO A N 1
ATOM 765 C CA . PRO A 1 105 ? 16.133 10.323 -21.773 1.00 93.06 105 PRO A CA 1
ATOM 766 C C . PRO A 1 105 ? 17.434 9.513 -21.675 1.00 93.06 105 PRO A C 1
ATOM 768 O O . PRO A 1 105 ? 18.328 9.709 -22.490 1.00 93.06 105 PRO A O 1
ATOM 771 N N . ASN A 1 106 ? 17.528 8.589 -20.714 1.00 91.94 106 ASN A N 1
ATOM 772 C CA . ASN A 1 106 ? 18.700 7.742 -20.476 1.00 91.94 106 ASN A CA 1
ATOM 773 C C . ASN A 1 106 ? 18.416 6.256 -20.766 1.00 91.94 106 ASN A C 1
ATOM 775 O O . ASN A 1 106 ? 18.935 5.390 -20.065 1.00 91.94 106 ASN A O 1
ATOM 779 N N . ASN A 1 107 ? 17.552 5.952 -21.743 1.00 94.81 107 ASN A N 1
ATOM 780 C CA . ASN A 1 107 ? 17.127 4.586 -22.062 1.00 94.81 107 ASN A CA 1
ATOM 781 C C . ASN A 1 107 ? 18.316 3.657 -22.419 1.00 94.81 107 ASN A C 1
ATOM 783 O O . ASN A 1 107 ? 18.903 3.833 -23.492 1.00 94.81 107 ASN A O 1
ATOM 787 N N . PRO A 1 108 ? 18.633 2.637 -21.594 1.00 96.19 108 PRO A N 1
ATOM 788 C CA . PRO A 1 108 ? 19.673 1.663 -21.911 1.00 96.19 108 PRO A CA 1
ATOM 789 C C . PRO A 1 108 ? 19.151 0.454 -22.712 1.00 96.19 108 PRO A C 1
ATOM 791 O O . PRO A 1 108 ? 19.951 -0.383 -23.117 1.00 96.19 108 PRO A O 1
ATOM 794 N N . TYR A 1 109 ? 17.839 0.350 -22.944 1.00 97.88 109 TYR A N 1
ATOM 795 C CA . TYR A 1 109 ? 17.171 -0.848 -23.451 1.00 97.88 109 TYR A CA 1
ATOM 796 C C . TYR A 1 109 ? 16.778 -0.758 -24.928 1.00 97.88 109 TYR A C 1
ATOM 798 O O . TYR A 1 109 ? 16.383 0.298 -25.445 1.00 97.88 109 TYR A O 1
ATOM 806 N N . ALA A 1 110 ? 16.807 -1.910 -25.592 1.00 97.31 110 ALA A N 1
ATOM 807 C CA . ALA A 1 110 ? 16.130 -2.125 -26.861 1.00 97.31 110 ALA A CA 1
ATOM 808 C C . ALA A 1 110 ? 14.647 -2.456 -26.609 1.00 97.31 110 ALA A C 1
ATOM 810 O O . ALA A 1 110 ? 14.319 -3.198 -25.687 1.00 97.31 110 ALA A O 1
ATOM 811 N N . GLY A 1 111 ? 13.745 -1.894 -27.420 1.00 92.50 111 GLY A N 1
ATOM 812 C CA . GLY A 1 111 ? 12.297 -2.128 -27.298 1.00 92.50 111 GLY A CA 1
ATOM 813 C C . GLY A 1 111 ? 11.556 -1.239 -26.289 1.00 92.50 111 GLY A C 1
ATOM 814 O O . GLY A 1 111 ? 10.340 -1.340 -26.187 1.00 92.50 111 GLY A O 1
ATOM 815 N N . LEU A 1 112 ? 12.245 -0.334 -25.576 1.00 96.00 112 LEU A N 1
ATOM 816 C CA . LEU A 1 112 ? 11.566 0.663 -24.730 1.00 96.00 112 LEU A CA 1
ATOM 817 C C . LEU A 1 112 ? 11.007 1.840 -25.547 1.00 96.00 112 LEU A C 1
ATOM 819 O O . LEU A 1 112 ? 9.980 2.418 -25.199 1.00 96.00 112 LEU A O 1
ATOM 823 N N . ILE A 1 113 ? 11.710 2.229 -26.617 1.00 94.94 113 ILE A N 1
ATOM 824 C CA . ILE A 1 113 ? 11.307 3.307 -27.528 1.00 94.94 113 ILE A CA 1
ATOM 825 C C . ILE A 1 113 ? 11.501 2.831 -28.981 1.00 94.94 113 ILE A C 1
ATOM 827 O O . ILE A 1 113 ? 12.653 2.653 -29.392 1.00 94.94 113 ILE A O 1
ATOM 831 N N . PRO A 1 114 ? 10.418 2.674 -29.769 1.00 93.25 114 PRO A N 1
ATOM 832 C CA . PRO A 1 114 ? 9.015 2.747 -29.336 1.00 93.25 114 PRO A CA 1
ATOM 833 C C . PRO A 1 114 ? 8.655 1.595 -28.369 1.00 93.25 114 PRO A C 1
ATOM 835 O O . PRO A 1 114 ? 9.253 0.526 -28.489 1.00 93.25 114 PRO A O 1
ATOM 838 N N . PRO A 1 115 ? 7.721 1.799 -27.420 1.00 93.81 115 PRO A N 1
ATOM 839 C CA . PRO A 1 115 ? 7.272 0.761 -26.497 1.00 93.81 115 PRO A CA 1
ATOM 840 C C . PRO A 1 115 ? 6.328 -0.231 -27.177 1.00 93.81 115 PRO A C 1
ATOM 842 O O . PRO A 1 115 ? 5.807 0.023 -28.268 1.00 93.81 115 PRO A O 1
ATOM 845 N N . THR A 1 116 ? 6.054 -1.338 -26.488 1.00 95.12 116 THR A N 1
ATOM 846 C CA . THR A 1 116 ? 5.031 -2.297 -26.918 1.00 95.12 116 THR A CA 1
ATOM 847 C C . THR A 1 116 ? 3.642 -1.679 -26.757 1.00 95.12 116 THR A C 1
ATOM 849 O O . THR A 1 116 ? 3.302 -1.159 -25.694 1.00 95.12 116 THR A O 1
ATOM 852 N N . ILE A 1 117 ? 2.835 -1.728 -27.817 1.00 94.69 117 ILE A N 1
ATOM 853 C CA . ILE A 1 117 ? 1.438 -1.285 -27.790 1.00 94.69 117 ILE A CA 1
ATOM 854 C C . ILE A 1 117 ? 0.558 -2.507 -27.546 1.00 94.69 117 ILE A C 1
ATOM 856 O O . ILE A 1 117 ? 0.620 -3.473 -28.306 1.00 94.69 117 ILE A O 1
ATOM 860 N N . VAL A 1 118 ? -0.282 -2.440 -26.519 1.00 93.25 118 VAL A N 1
ATOM 861 C CA . VAL A 1 118 ? -1.246 -3.490 -26.163 1.00 93.25 118 VAL A CA 1
ATOM 862 C C . VAL A 1 118 ? -2.672 -2.929 -26.190 1.00 93.25 118 VAL A C 1
ATOM 864 O O . VAL A 1 118 ? -2.840 -1.705 -26.195 1.00 93.25 118 VAL A O 1
ATOM 867 N N . PRO A 1 119 ? -3.716 -3.781 -26.237 1.00 89.88 119 PRO A N 1
ATOM 868 C CA . PRO A 1 119 ? -5.087 -3.325 -26.026 1.00 89.88 119 PRO A CA 1
ATOM 869 C C . PRO A 1 119 ? -5.219 -2.534 -24.722 1.00 89.88 119 PRO A C 1
ATOM 871 O O . PRO A 1 119 ? -4.499 -2.810 -23.760 1.00 89.88 119 PRO A O 1
ATOM 874 N N . ASP A 1 120 ? -6.145 -1.577 -24.685 1.00 83.44 120 ASP A N 1
ATOM 875 C CA . ASP A 1 120 ? -6.386 -0.764 -23.494 1.00 83.44 120 ASP A CA 1
ATOM 876 C C . ASP A 1 120 ? -6.645 -1.661 -22.282 1.00 83.44 120 ASP A C 1
ATOM 878 O O . ASP A 1 120 ? -7.557 -2.493 -22.274 1.00 83.44 120 ASP A O 1
ATOM 882 N N . GLN A 1 121 ? -5.828 -1.477 -21.248 1.00 80.19 121 GLN A N 1
ATOM 883 C CA . GLN A 1 121 ? -6.080 -2.085 -19.953 1.00 80.19 121 GLN A CA 1
ATOM 884 C C . GLN A 1 121 ? -7.114 -1.234 -19.240 1.00 80.19 121 GLN A C 1
ATOM 886 O O . GLN A 1 121 ? -6.792 -0.165 -18.722 1.00 80.19 121 GLN A O 1
ATOM 891 N N . ILE A 1 122 ? -8.357 -1.704 -19.232 1.00 67.69 122 ILE A N 1
ATOM 892 C CA . ILE A 1 122 ? -9.374 -1.150 -18.345 1.00 67.69 122 ILE A CA 1
ATOM 893 C C . ILE A 1 122 ? -9.058 -1.700 -16.962 1.00 67.69 122 ILE A C 1
ATOM 895 O O . ILE A 1 122 ? -9.260 -2.888 -16.691 1.00 67.69 122 ILE A O 1
ATOM 899 N N . VAL A 1 123 ? -8.532 -0.849 -16.086 1.00 64.38 123 VAL A N 1
ATOM 900 C CA . VAL A 1 123 ? -8.400 -1.230 -14.687 1.00 64.38 123 VAL A CA 1
ATOM 901 C C . VAL A 1 123 ? -9.778 -1.017 -14.092 1.00 64.38 123 VAL A C 1
ATOM 903 O O . VAL A 1 123 ? -10.137 0.102 -13.744 1.00 64.38 123 VAL A O 1
ATOM 906 N N . GLU A 1 124 ? -10.567 -2.086 -13.947 1.00 66.12 124 GLU A N 1
ATOM 907 C CA . GLU A 1 124 ? -11.737 -2.032 -13.068 1.00 66.12 124 GLU A CA 1
ATOM 908 C C . GLU A 1 124 ? -11.245 -1.862 -11.623 1.00 66.12 124 GLU A C 1
ATOM 910 O O . GLU A 1 124 ? -11.155 -2.801 -10.829 1.00 66.12 124 GLU A O 1
ATOM 915 N N . VAL A 1 125 ? -10.870 -0.630 -11.278 1.00 66.38 125 VAL A N 1
ATOM 916 C CA . VAL A 1 125 ? -10.612 -0.215 -9.913 1.00 66.38 125 VAL A CA 1
ATOM 917 C C . VAL A 1 125 ? -11.970 -0.239 -9.245 1.00 66.38 125 VAL A C 1
ATOM 919 O O . VAL A 1 125 ? -12.787 0.668 -9.429 1.00 66.38 125 VAL A O 1
ATOM 922 N N . GLN A 1 126 ? -12.234 -1.307 -8.493 1.00 74.38 126 GLN A N 1
ATOM 923 C CA . GLN A 1 126 ? -13.426 -1.375 -7.667 1.00 74.38 126 GLN A CA 1
ATOM 924 C C . GLN A 1 126 ? -13.593 -0.049 -6.918 1.00 74.38 126 GLN A C 1
ATOM 926 O O . GLN A 1 126 ? -12.630 0.515 -6.383 1.00 74.38 126 GLN A O 1
ATOM 931 N N . SER A 1 127 ? -14.827 0.460 -6.889 1.00 83.31 127 SER A N 1
ATOM 932 C CA . SER A 1 127 ? -15.096 1.691 -6.154 1.00 83.31 127 SER A CA 1
ATOM 933 C C . SER A 1 127 ? -14.606 1.546 -4.706 1.00 83.31 127 SER A C 1
ATOM 935 O O . SER A 1 127 ? -14.759 0.473 -4.122 1.00 83.31 127 SER A O 1
ATOM 937 N N . TYR A 1 128 ? -14.072 2.607 -4.094 1.00 87.12 128 TYR A N 1
ATOM 938 C CA . TYR A 1 128 ? -13.672 2.573 -2.683 1.00 87.12 128 TYR A CA 1
ATOM 939 C C . TYR A 1 128 ? -14.809 2.046 -1.793 1.00 87.12 128 TYR A C 1
ATOM 941 O O . TYR A 1 128 ? -14.583 1.254 -0.883 1.00 87.12 128 TYR A O 1
ATOM 949 N N . GLN A 1 129 ? -16.053 2.438 -2.094 1.00 89.19 129 GLN A N 1
ATOM 950 C CA . GLN A 1 129 ? -17.231 1.930 -1.391 1.00 89.19 129 GLN A CA 1
ATOM 951 C C . GLN A 1 129 ? -17.425 0.422 -1.592 1.00 89.19 129 GLN A C 1
ATOM 953 O O . GLN A 1 129 ? -17.754 -0.269 -0.631 1.00 89.19 129 GLN A O 1
ATOM 958 N N . GLY A 1 130 ? -17.212 -0.079 -2.811 1.00 90.81 130 GLY A N 1
ATOM 959 C CA . GLY A 1 130 ? -17.231 -1.504 -3.138 1.00 90.81 130 GLY A CA 1
ATOM 960 C C . GLY A 1 130 ? -16.191 -2.284 -2.340 1.00 90.81 130 GLY A C 1
ATOM 961 O O . GLY A 1 130 ? -16.576 -3.172 -1.583 1.00 90.81 130 GLY A O 1
ATOM 962 N N . LEU A 1 131 ? -14.918 -1.876 -2.412 1.00 90.62 131 LEU A N 1
ATOM 963 C CA . LEU A 1 131 ? -13.818 -2.498 -1.662 1.00 90.62 131 LEU A CA 1
ATOM 964 C C . LEU A 1 131 ? -14.085 -2.483 -0.162 1.00 90.62 131 LEU A C 1
ATOM 966 O O . LEU A 1 131 ? -14.013 -3.517 0.490 1.00 90.62 131 LEU A O 1
ATOM 970 N N . ARG A 1 132 ? -14.470 -1.328 0.390 1.00 94.50 132 ARG A N 1
ATOM 971 C CA . ARG A 1 132 ? -14.788 -1.206 1.815 1.00 94.50 132 ARG A CA 1
ATOM 972 C C . ARG A 1 132 ? -15.902 -2.163 2.222 1.00 94.50 132 ARG A C 1
ATOM 974 O O . ARG A 1 132 ? -15.771 -2.856 3.225 1.00 94.50 132 ARG A O 1
ATOM 981 N N . ASN A 1 133 ? -17.006 -2.189 1.477 1.00 94.94 133 ASN A N 1
ATOM 982 C CA . ASN A 1 133 ? -18.141 -3.042 1.813 1.00 94.94 133 ASN A CA 1
ATOM 983 C C . ASN A 1 133 ? -17.780 -4.530 1.684 1.00 94.94 133 ASN A C 1
ATOM 985 O O . ASN A 1 133 ? -18.169 -5.308 2.551 1.00 94.94 133 ASN A O 1
ATOM 989 N N . GLN A 1 134 ? -17.016 -4.908 0.653 1.00 94.25 134 GLN A N 1
ATOM 990 C CA . GLN A 1 134 ? -16.511 -6.268 0.473 1.00 94.25 134 GLN A CA 1
ATOM 991 C C . GLN A 1 134 ? -15.606 -6.672 1.644 1.00 94.25 134 GLN A C 1
ATOM 993 O O . GLN A 1 134 ? -15.904 -7.645 2.331 1.00 94.25 134 GLN A O 1
ATOM 998 N N . THR A 1 135 ? -14.562 -5.889 1.937 1.00 94.75 135 THR A N 1
ATOM 999 C CA . THR A 1 135 ? -13.631 -6.175 3.036 1.00 94.75 135 THR A CA 1
ATOM 1000 C C . THR A 1 135 ? -14.357 -6.266 4.375 1.00 94.75 135 THR A C 1
ATOM 1002 O O . THR A 1 135 ? -14.103 -7.184 5.146 1.00 94.75 135 THR A O 1
ATOM 1005 N N . LEU A 1 136 ? -15.289 -5.356 4.676 1.00 96.38 136 LEU A N 1
ATOM 1006 C CA . LEU A 1 136 ? -16.046 -5.422 5.929 1.00 96.38 136 LEU A CA 1
ATOM 1007 C C . LEU A 1 136 ? -16.945 -6.663 6.001 1.00 96.38 136 LEU A C 1
ATOM 1009 O O . LEU A 1 136 ? -17.017 -7.280 7.058 1.00 96.38 136 LEU A O 1
ATOM 1013 N N . ALA A 1 137 ? -17.596 -7.052 4.901 1.00 96.12 137 ALA A N 1
ATOM 1014 C CA . ALA A 1 137 ? -18.426 -8.256 4.859 1.00 96.12 137 ALA A CA 1
ATOM 1015 C C . ALA A 1 137 ? -17.606 -9.547 5.032 1.00 96.12 137 ALA A C 1
ATOM 1017 O O . ALA A 1 137 ? -18.084 -10.497 5.646 1.00 96.12 137 ALA A O 1
ATOM 1018 N N . GLU A 1 138 ? -16.376 -9.576 4.519 1.00 94.50 138 GLU A N 1
ATOM 1019 C CA . GLU A 1 138 ? -15.452 -10.705 4.675 1.00 94.50 138 GLU A CA 1
ATOM 1020 C C . GLU A 1 138 ? -14.852 -10.777 6.086 1.00 94.50 138 GLU A C 1
ATOM 1022 O O . GLU A 1 138 ? -14.644 -11.865 6.621 1.00 94.50 138 GLU A O 1
ATOM 1027 N N . ARG A 1 139 ? -14.561 -9.620 6.694 1.00 94.81 139 ARG A N 1
ATOM 1028 C CA . ARG A 1 139 ? -13.816 -9.531 7.960 1.00 94.81 139 ARG A CA 1
ATOM 1029 C C . ARG A 1 139 ? -14.705 -9.470 9.197 1.00 94.81 139 ARG A C 1
ATOM 1031 O O . ARG A 1 139 ? -14.217 -9.737 10.289 1.00 94.81 139 ARG A O 1
ATOM 1038 N N . ILE A 1 140 ? -15.988 -9.138 9.055 1.00 96.75 140 ILE A N 1
ATOM 1039 C CA . ILE A 1 140 ? -16.948 -9.091 10.163 1.00 96.75 140 ILE A CA 1
ATOM 1040 C C . ILE A 1 140 ? -17.948 -10.244 10.012 1.00 96.75 140 ILE A C 1
ATOM 1042 O O . ILE A 1 140 ? -18.861 -10.155 9.186 1.00 96.75 140 ILE A O 1
ATOM 1046 N N . PRO A 1 141 ? -17.849 -11.306 10.834 1.00 96.12 141 PRO A N 1
ATOM 1047 C CA . PRO A 1 141 ? -18.844 -12.368 10.841 1.00 96.12 141 PRO A CA 1
ATOM 1048 C C . PRO A 1 141 ? -20.265 -11.823 11.078 1.00 96.12 141 PRO A C 1
ATOM 1050 O O . PRO A 1 141 ? -20.450 -10.920 11.908 1.00 96.12 141 PRO A O 1
ATOM 1053 N N . PRO A 1 142 ? -21.295 -12.378 10.414 1.00 95.50 142 PRO A N 1
ATOM 1054 C CA . PRO A 1 142 ? -22.677 -11.972 10.639 1.00 95.50 142 PRO A CA 1
ATOM 1055 C C . PRO A 1 142 ? -23.072 -12.054 12.119 1.00 95.50 142 PRO A C 1
ATOM 1057 O O . PRO A 1 142 ? -22.865 -13.073 12.773 1.00 95.50 142 PRO A O 1
ATOM 1060 N N . GLY A 1 143 ? -23.670 -10.983 12.643 1.00 95.25 143 GLY A N 1
ATOM 1061 C CA . GLY A 1 143 ? -24.105 -10.907 14.042 1.00 95.25 143 GLY A CA 1
ATOM 1062 C C . GLY A 1 143 ? -23.030 -10.458 15.039 1.00 95.25 143 GLY A C 1
ATOM 1063 O O . GLY A 1 143 ? -23.336 -10.365 16.227 1.00 95.25 143 GLY A O 1
ATOM 1064 N N . THR A 1 144 ? -21.812 -10.142 14.586 1.00 97.44 144 THR A N 1
ATOM 1065 C CA . THR A 1 144 ? -20.779 -9.540 15.446 1.00 97.44 144 THR A CA 1
ATOM 1066 C C . THR A 1 144 ? -21.276 -8.204 16.016 1.00 97.44 144 THR A C 1
ATOM 1068 O O . THR A 1 144 ? -21.704 -7.341 15.245 1.00 97.44 144 THR A O 1
ATOM 1071 N N . PRO A 1 145 ? -21.256 -8.002 17.347 1.00 97.56 145 PRO A N 1
ATOM 1072 C CA . PRO A 1 145 ? -21.699 -6.752 17.949 1.00 97.56 145 PRO A CA 1
ATOM 1073 C C . PRO A 1 145 ? -20.697 -5.620 17.698 1.00 97.56 145 PRO A C 1
ATOM 1075 O O . PRO A 1 145 ? -19.486 -5.809 17.809 1.00 97.56 145 PRO A O 1
ATOM 1078 N N . THR A 1 146 ? -21.217 -4.420 17.441 1.00 98.38 146 THR A N 1
ATOM 1079 C CA . THR A 1 146 ? -20.416 -3.195 17.319 1.00 98.38 146 THR A CA 1
ATOM 1080 C C . THR A 1 146 ? -20.366 -2.460 18.653 1.00 98.38 146 THR A C 1
ATOM 1082 O O . THR A 1 146 ? -21.404 -2.178 19.254 1.00 98.38 146 THR A O 1
ATOM 1085 N N . GLN A 1 147 ? -19.164 -2.111 19.106 1.00 98.44 147 GLN A N 1
ATOM 1086 C CA . GLN A 1 147 ? -18.953 -1.240 20.261 1.00 98.44 147 GLN A CA 1
ATOM 1087 C C . GLN A 1 147 ? -18.754 0.203 19.799 1.00 98.44 147 GLN A C 1
ATOM 1089 O O . GLN A 1 147 ? -17.959 0.460 18.901 1.00 98.44 147 GLN A O 1
ATOM 1094 N N . THR A 1 148 ? -19.438 1.160 20.423 1.00 98.31 148 THR A N 1
ATOM 1095 C CA . THR A 1 148 ? -19.238 2.585 20.123 1.00 98.31 148 THR A CA 1
ATOM 1096 C C . THR A 1 148 ? -18.183 3.183 21.049 1.00 98.31 148 THR A C 1
ATOM 1098 O O . THR A 1 148 ? -18.286 3.066 22.270 1.00 98.31 148 THR A O 1
ATOM 1101 N N . PHE A 1 149 ? -17.203 3.886 20.482 1.00 98.50 149 PHE A N 1
ATOM 1102 C CA . PHE A 1 149 ? -16.182 4.618 21.225 1.00 98.50 149 PHE A CA 1
ATOM 1103 C C . PHE A 1 149 ? -16.183 6.106 20.854 1.00 98.50 149 PHE A C 1
ATOM 1105 O O . PHE A 1 149 ? -16.122 6.487 19.686 1.00 98.50 149 PHE A O 1
ATOM 1112 N N . ASN A 1 150 ? -16.205 6.974 21.865 1.00 97.19 150 ASN A N 1
ATOM 1113 C CA . ASN A 1 150 ? -16.106 8.419 21.678 1.00 97.19 150 ASN A CA 1
ATOM 1114 C C . ASN A 1 150 ? -14.805 8.940 22.298 1.00 97.19 150 ASN A C 1
ATOM 1116 O O . ASN A 1 150 ? -14.708 9.107 23.517 1.00 97.19 150 ASN A O 1
ATOM 1120 N N . SER A 1 151 ? -13.821 9.233 21.445 1.00 94.44 151 SER A N 1
ATOM 1121 C CA . SER A 1 151 ? -12.490 9.718 21.835 1.00 94.44 151 SER A CA 1
ATOM 1122 C C . SER A 1 151 ? -12.513 11.072 22.550 1.00 94.44 151 SER A C 1
ATOM 1124 O O . SER A 1 151 ? -11.618 11.366 23.338 1.00 94.44 151 SER A O 1
ATOM 1126 N N . SER A 1 152 ? -13.548 11.891 22.338 1.00 93.94 152 SER A N 1
ATOM 1127 C CA . SER A 1 152 ? -13.708 13.177 23.029 1.00 93.94 152 SER A CA 1
ATOM 1128 C C . SER A 1 152 ? -14.174 13.011 24.477 1.00 93.94 152 SER A C 1
ATOM 1130 O O . SER A 1 152 ? -13.888 13.862 25.313 1.00 93.94 152 SER A O 1
ATOM 1132 N N . GLN A 1 153 ? -14.893 11.926 24.776 1.00 96.06 153 GLN A N 1
ATOM 1133 C CA . GLN A 1 153 ? -15.342 11.593 26.132 1.00 96.06 153 GLN A CA 1
ATOM 1134 C C . GLN A 1 153 ? -14.325 10.714 26.868 1.00 96.06 153 GLN A C 1
ATOM 1136 O O . GLN A 1 153 ? -14.197 10.811 28.085 1.00 96.06 153 GLN A O 1
ATOM 1141 N N . ASN A 1 154 ? -13.583 9.891 26.126 1.00 95.31 154 ASN A N 1
ATOM 1142 C CA . ASN A 1 154 ? -12.574 8.976 26.645 1.00 95.31 154 ASN A CA 1
ATOM 1143 C C . ASN A 1 154 ? -11.217 9.272 25.988 1.00 95.31 154 ASN A C 1
ATOM 1145 O O . ASN A 1 154 ? -10.782 8.518 25.117 1.00 95.31 154 ASN A O 1
ATOM 1149 N N . PRO A 1 155 ? -10.540 10.373 26.359 1.00 94.81 155 PRO A N 1
ATOM 1150 C CA . PRO A 1 155 ? -9.262 10.722 25.756 1.00 94.81 155 PRO A CA 1
ATOM 1151 C C . PRO A 1 155 ? -8.201 9.657 26.060 1.00 94.81 155 PRO A C 1
ATOM 1153 O O . PRO A 1 155 ? -8.057 9.202 27.205 1.00 94.81 155 PRO A O 1
ATOM 1156 N N . ILE A 1 156 ? -7.447 9.299 25.019 1.00 97.44 156 ILE A N 1
ATOM 1157 C CA . ILE A 1 156 ? -6.322 8.366 25.062 1.00 97.44 156 ILE A CA 1
ATOM 1158 C C . ILE A 1 156 ? -5.036 9.164 24.863 1.00 97.44 156 ILE A C 1
ATOM 1160 O O . ILE A 1 156 ? -4.825 9.732 23.794 1.00 97.44 156 ILE A O 1
ATOM 1164 N N . ASN A 1 157 ? -4.180 9.215 25.886 1.00 95.75 157 ASN A N 1
ATOM 1165 C CA . ASN A 1 157 ? -2.944 10.006 25.845 1.00 95.75 157 ASN A CA 1
ATOM 1166 C C . ASN A 1 157 ? -1.673 9.147 25.781 1.00 95.75 157 ASN A C 1
ATOM 1168 O O . ASN A 1 157 ? -0.604 9.665 25.474 1.00 95.75 157 ASN A O 1
ATOM 1172 N N . ASN A 1 158 ? -1.759 7.858 26.113 1.00 97.44 158 ASN A N 1
ATOM 1173 C CA . ASN A 1 158 ? -0.624 6.933 26.176 1.00 97.44 158 ASN A CA 1
ATOM 1174 C C . ASN A 1 158 ? -1.089 5.472 26.007 1.00 97.44 158 ASN A C 1
ATOM 1176 O O . ASN A 1 158 ? -2.289 5.192 26.030 1.00 97.44 158 ASN A O 1
ATOM 1180 N N . ALA A 1 159 ? -0.151 4.535 25.849 1.00 97.44 159 ALA A N 1
ATOM 1181 C CA . ALA A 1 159 ? -0.467 3.118 25.650 1.00 97.44 159 ALA A CA 1
ATOM 1182 C C . ALA A 1 159 ? -1.277 2.496 26.808 1.00 97.44 159 ALA A C 1
ATOM 1184 O O . ALA A 1 159 ? -2.140 1.652 26.577 1.00 97.44 159 ALA A O 1
ATOM 1185 N N . ALA A 1 160 ? -1.075 2.948 28.053 1.00 97.81 160 ALA A N 1
ATOM 1186 C CA . ALA A 1 160 ? -1.870 2.474 29.186 1.00 97.81 160 ALA A CA 1
ATOM 1187 C C . ALA A 1 160 ? -3.326 2.964 29.110 1.00 97.81 160 ALA A C 1
ATOM 1189 O O . ALA A 1 160 ? -4.245 2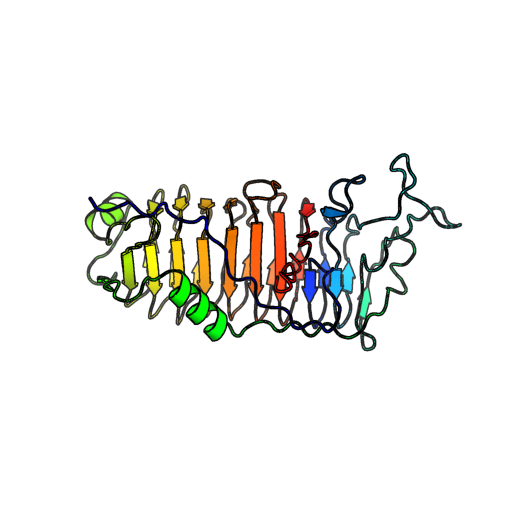.215 29.429 1.00 97.81 160 ALA A O 1
ATOM 1190 N N . ASP A 1 161 ? -3.562 4.199 28.659 1.00 98.19 161 ASP A N 1
ATOM 1191 C CA . ASP A 1 161 ? -4.912 4.690 28.375 1.00 98.19 161 ASP A CA 1
ATOM 1192 C C . ASP A 1 161 ? -5.579 3.855 27.277 1.00 98.19 161 ASP A C 1
ATOM 1194 O O . ASP A 1 161 ? -6.754 3.523 27.416 1.00 98.19 161 ASP A O 1
ATOM 1198 N N . TRP A 1 162 ? -4.844 3.497 26.218 1.00 98.31 162 TRP A N 1
ATOM 1199 C CA . TRP A 1 162 ? -5.358 2.632 25.154 1.00 98.31 162 TRP A CA 1
ATOM 1200 C C . TRP A 1 162 ? -5.831 1.293 25.725 1.00 98.31 162 TRP A C 1
ATOM 1202 O O . TRP A 1 162 ? -7.000 0.952 25.578 1.00 98.31 162 TRP A O 1
ATOM 1212 N N . ALA A 1 163 ? -4.961 0.602 26.468 1.00 97.69 163 ALA A N 1
ATOM 1213 C CA . ALA A 1 163 ? -5.263 -0.699 27.062 1.00 97.69 163 ALA A CA 1
ATOM 1214 C C . ALA A 1 163 ? -6.445 -0.672 28.052 1.00 97.69 163 ALA A C 1
ATOM 1216 O O . ALA A 1 163 ? -7.151 -1.667 28.188 1.00 97.69 163 ALA A O 1
ATOM 1217 N N . ASN A 1 164 ? -6.660 0.448 28.751 1.00 97.69 164 ASN A N 1
ATOM 1218 C CA . ASN A 1 164 ? -7.700 0.558 29.778 1.00 97.69 164 ASN A CA 1
ATOM 1219 C C . ASN A 1 164 ? -9.032 1.133 29.271 1.00 97.69 164 ASN A C 1
ATOM 1221 O O . ASN A 1 164 ? -10.060 0.918 29.912 1.00 97.69 164 ASN A O 1
ATOM 1225 N N . LYS A 1 165 ? -9.023 1.928 28.193 1.00 98.00 165 LYS A N 1
ATOM 1226 C CA . LYS A 1 165 ? -10.198 2.697 27.740 1.00 98.00 165 LYS A CA 1
ATOM 1227 C C . LYS A 1 165 ? -10.702 2.278 26.368 1.00 98.00 165 LYS A C 1
ATOM 1229 O O . LYS A 1 165 ? -11.897 2.417 26.112 1.00 98.00 165 LYS A O 1
ATOM 1234 N N . PHE A 1 166 ? -9.815 1.847 25.475 1.00 98.38 166 PHE A N 1
ATOM 1235 C CA . PHE A 1 166 ? -10.219 1.397 24.150 1.00 98.38 166 PHE A CA 1
ATOM 1236 C C . PHE A 1 166 ? -10.676 -0.067 24.226 1.00 98.38 166 PHE A C 1
ATOM 1238 O O . PHE A 1 166 ? -10.087 -0.837 24.987 1.00 98.38 166 PHE A O 1
ATOM 1245 N N . PRO A 1 167 ? -11.717 -0.479 23.478 1.00 98.25 167 PRO A N 1
ATOM 1246 C CA . PRO A 1 167 ? -12.127 -1.877 23.451 1.00 98.25 167 PRO A CA 1
ATOM 1247 C C . PRO A 1 167 ? -10.966 -2.806 23.081 1.00 98.25 167 PRO A C 1
ATOM 1249 O O . PRO A 1 167 ? -10.202 -2.524 22.156 1.00 98.25 167 PRO A O 1
ATOM 1252 N N . SER A 1 168 ? -10.835 -3.918 23.803 1.00 97.94 168 SER A N 1
ATOM 1253 C CA . SER A 1 168 ? -9.807 -4.925 23.538 1.00 97.94 168 SER A CA 1
ATOM 1254 C C . SER A 1 168 ? -10.076 -5.687 22.238 1.00 97.94 168 SER A C 1
ATOM 1256 O O . SER A 1 168 ? -11.203 -5.736 21.738 1.00 97.94 168 SER A O 1
ATOM 1258 N N . GLY A 1 169 ? -9.022 -6.291 21.684 1.00 97.88 169 GLY A N 1
ATOM 1259 C CA . GLY A 1 169 ? -9.113 -7.171 20.517 1.00 97.88 169 GLY A CA 1
ATOM 1260 C C . GLY A 1 169 ? -10.041 -8.358 20.747 1.00 97.88 169 GLY A C 1
ATOM 1261 O O . GLY A 1 169 ? -10.296 -8.733 21.894 1.00 97.88 169 GLY A O 1
ATOM 1262 N N . GLY A 1 170 ? -10.571 -8.890 19.648 1.00 97.38 170 GLY A N 1
ATOM 1263 C CA . GLY A 1 170 ? -11.294 -10.155 19.650 1.00 97.38 170 GLY A CA 1
ATOM 1264 C C . GLY A 1 170 ? -10.333 -11.328 19.473 1.00 97.38 170 GLY A C 1
ATOM 1265 O O . GLY A 1 170 ? -9.163 -11.257 19.841 1.00 97.38 170 GLY A O 1
ATOM 1266 N N . GLU A 1 171 ? -10.835 -12.387 18.851 1.00 95.06 171 GLU A N 1
ATOM 1267 C CA . GLU A 1 171 ? -10.048 -13.558 18.460 1.00 95.06 171 GLU A CA 1
ATOM 1268 C C . GLU A 1 171 ? -9.911 -13.610 16.934 1.00 95.06 171 GLU A C 1
ATOM 1270 O O . GLU A 1 171 ? -10.699 -13.000 16.201 1.00 95.06 171 GLU A O 1
ATOM 1275 N N . ALA A 1 172 ? -8.953 -14.393 16.436 1.00 89.94 172 ALA A N 1
ATOM 1276 C CA . ALA A 1 172 ? -8.830 -14.656 15.005 1.00 89.94 172 ALA A CA 1
ATOM 1277 C C . ALA A 1 172 ? -10.152 -15.215 14.436 1.00 89.94 172 ALA A C 1
ATOM 1279 O O . ALA A 1 172 ? -10.706 -16.193 14.941 1.00 89.94 172 ALA A O 1
ATOM 1280 N N . GLY A 1 173 ? -10.680 -14.574 13.390 1.00 91.31 173 GLY A N 1
ATOM 1281 C CA . GLY A 1 173 ? -11.972 -14.928 12.784 1.00 91.31 173 GLY A CA 1
ATOM 1282 C C . GLY A 1 173 ? -13.210 -14.485 13.577 1.00 91.31 173 GLY A C 1
ATOM 1283 O O . GLY A 1 173 ? -14.335 -14.766 13.168 1.00 91.31 173 GLY A O 1
ATOM 1284 N N . SER A 1 174 ? -13.043 -13.798 14.707 1.00 95.81 174 SER A N 1
ATOM 1285 C CA . SER A 1 174 ? -14.120 -13.173 15.486 1.00 95.81 174 SER A CA 1
ATOM 1286 C C . SER A 1 174 ? -13.616 -11.861 16.099 1.00 95.81 174 SER A C 1
ATOM 1288 O O . SER A 1 174 ? -13.409 -11.782 17.315 1.00 95.81 174 SER A O 1
ATOM 1290 N N . PRO A 1 175 ? -13.369 -10.835 15.262 1.00 98.00 175 PRO A N 1
ATOM 1291 C CA . PRO A 1 175 ? -12.753 -9.598 15.711 1.00 98.00 175 PRO A CA 1
ATOM 1292 C C . PRO A 1 175 ? -13.713 -8.758 16.554 1.00 98.00 175 PRO A C 1
ATOM 1294 O O . PRO A 1 175 ? -14.936 -8.829 16.415 1.00 98.00 175 PRO A O 1
ATOM 1297 N N . THR A 1 176 ? -13.149 -7.870 17.369 1.00 98.75 176 THR A N 1
ATOM 1298 C CA . THR A 1 176 ? -13.930 -6.788 17.977 1.00 98.75 176 THR A CA 1
ATOM 1299 C C . THR A 1 176 ? -14.172 -5.698 16.937 1.00 98.75 176 THR A C 1
ATOM 1301 O O . THR A 1 176 ? -13.222 -5.157 16.370 1.00 98.75 176 THR A O 1
ATOM 1304 N N . VAL A 1 177 ? -15.436 -5.330 16.715 1.00 98.75 177 VAL A N 1
ATOM 1305 C CA . VAL A 1 177 ? -15.803 -4.198 15.853 1.00 98.75 177 VAL A CA 1
ATOM 1306 C C . VAL A 1 177 ? -16.011 -2.957 16.713 1.00 98.75 177 VAL A C 1
ATOM 1308 O O . VAL A 1 177 ? -16.866 -2.943 17.602 1.00 98.75 177 VAL A O 1
ATOM 1311 N N . VAL A 1 178 ? -15.238 -1.908 16.441 1.00 98.75 178 VAL A N 1
ATOM 1312 C CA . VAL A 1 178 ? -15.301 -0.628 17.149 1.00 98.75 178 VAL A CA 1
ATOM 1313 C C . VAL A 1 178 ? -15.683 0.476 16.177 1.00 98.75 178 VAL A C 1
ATOM 1315 O O . VAL A 1 178 ? -14.940 0.797 15.252 1.00 98.75 178 VAL A O 1
ATOM 1318 N N . GLU A 1 179 ? -16.829 1.100 16.418 1.00 98.56 179 GLU A N 1
ATOM 1319 C CA . GLU A 1 179 ? -17.245 2.313 15.728 1.00 98.56 179 GLU A CA 1
ATOM 1320 C C . GLU A 1 179 ? -16.822 3.537 16.542 1.00 98.56 179 GLU A C 1
ATOM 1322 O O . GLU A 1 179 ? -17.286 3.764 17.662 1.00 98.56 179 GLU A O 1
ATOM 1327 N N . VAL A 1 180 ? -15.930 4.340 15.975 1.00 98.44 180 VAL A N 1
ATOM 1328 C CA . VAL A 1 180 ? -15.403 5.547 16.601 1.00 98.44 180 VAL A CA 1
ATOM 1329 C C . VAL A 1 180 ? -16.118 6.769 16.035 1.00 98.44 180 VAL A C 1
ATOM 1331 O O . VAL A 1 180 ? -16.109 7.018 14.829 1.00 98.44 180 VAL A O 1
ATOM 1334 N N . THR A 1 181 ? -16.741 7.564 16.906 1.00 96.50 181 THR A N 1
ATOM 1335 C CA . THR A 1 181 ? -17.599 8.684 16.476 1.00 96.50 181 THR A CA 1
ATOM 1336 C C . THR A 1 181 ? -16.818 9.844 15.841 1.00 96.50 181 THR A C 1
ATOM 1338 O O . THR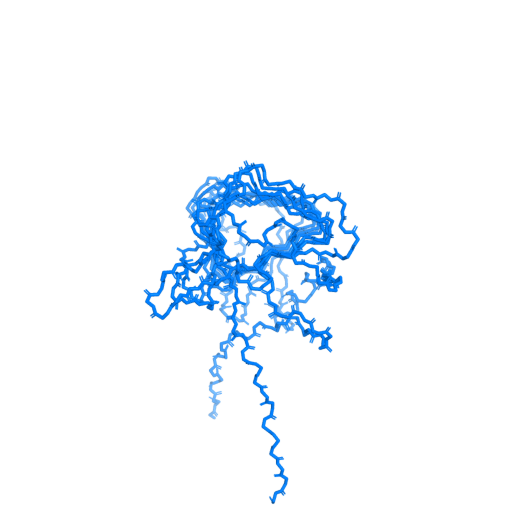 A 1 181 ? -17.320 10.494 14.923 1.00 96.50 181 THR A O 1
ATOM 1341 N N . ASN A 1 182 ? -15.597 10.097 16.326 1.00 94.88 182 ASN A N 1
ATOM 1342 C CA . ASN A 1 182 ? -14.723 11.213 15.945 1.00 94.88 182 ASN A CA 1
ATOM 1343 C C . ASN A 1 182 ? -13.318 10.703 15.564 1.00 94.88 182 ASN A C 1
ATOM 1345 O O . ASN A 1 182 ? -13.062 9.502 15.575 1.00 94.88 182 ASN A O 1
ATOM 1349 N N . GLY A 1 183 ? -12.382 11.618 15.283 1.00 96.19 183 GLY A N 1
ATOM 1350 C CA . GLY A 1 183 ? -10.986 11.258 15.029 1.00 96.19 183 GLY A CA 1
ATOM 1351 C C . GLY A 1 183 ? -10.351 10.479 16.189 1.00 96.19 183 GLY A C 1
ATOM 1352 O O . GLY A 1 183 ? -10.728 10.650 17.355 1.00 96.19 183 GLY A O 1
ATOM 1353 N N . LEU A 1 184 ? -9.363 9.643 15.870 1.00 98.19 184 LEU A N 1
ATOM 1354 C CA . LEU A 1 184 ? -8.662 8.794 16.832 1.00 98.19 184 LEU A CA 1
ATOM 1355 C C . LEU A 1 184 ? -7.153 9.022 16.745 1.00 98.19 184 LEU A C 1
ATOM 1357 O O . LEU A 1 184 ? -6.559 8.946 15.672 1.00 98.19 184 LEU A O 1
ATOM 1361 N N . ASN A 1 185 ? -6.537 9.270 17.898 1.00 98.06 185 ASN A N 1
ATOM 1362 C CA . ASN A 1 185 ? -5.089 9.295 18.047 1.00 98.06 185 ASN A CA 1
ATOM 1363 C C . ASN A 1 185 ? -4.647 8.003 18.732 1.00 98.06 185 ASN A C 1
ATOM 1365 O O . ASN A 1 185 ? -5.088 7.724 19.846 1.00 98.06 185 ASN A O 1
ATOM 1369 N N . VAL A 1 186 ? -3.770 7.247 18.078 1.00 98.38 186 VAL A N 1
ATOM 1370 C CA . VAL A 1 186 ? -3.145 6.051 18.644 1.00 98.38 186 VAL A CA 1
ATOM 1371 C C . VAL A 1 186 ? -1.782 6.462 19.211 1.00 98.38 186 VAL A C 1
ATOM 1373 O O . VAL A 1 186 ? -0.942 6.951 18.453 1.00 98.38 186 VAL A O 1
ATOM 1376 N N . PRO A 1 187 ? -1.556 6.357 20.529 1.00 98.12 187 PRO A N 1
ATOM 1377 C CA . PRO A 1 187 ? -0.280 6.718 21.142 1.00 98.12 187 PRO A CA 1
ATOM 1378 C C . PRO A 1 187 ? 0.823 5.703 20.815 1.00 98.12 187 PRO A C 1
ATOM 1380 O O . PRO A 1 187 ? 0.530 4.569 20.444 1.00 98.12 187 PRO A O 1
ATOM 1383 N N . ASP A 1 188 ? 2.077 6.128 20.974 1.00 97.62 188 ASP A N 1
ATOM 1384 C CA . ASP A 1 188 ? 3.301 5.342 20.739 1.00 97.62 188 ASP A CA 1
ATOM 1385 C C . ASP A 1 188 ? 3.264 3.978 21.447 1.00 97.62 188 ASP A C 1
ATOM 1387 O O . ASP A 1 188 ? 2.773 3.874 22.577 1.00 97.62 188 ASP A O 1
ATOM 1391 N N . GLY A 1 189 ? 3.785 2.942 20.782 1.00 96.81 189 GLY A N 1
ATOM 1392 C CA . GLY A 1 189 ? 3.932 1.602 21.362 1.00 96.81 189 GLY A CA 1
ATOM 1393 C C . GLY A 1 189 ? 2.621 0.850 21.618 1.00 96.81 189 GLY A C 1
ATOM 1394 O O . GLY A 1 189 ? 2.541 0.068 22.562 1.00 96.81 189 GLY A O 1
ATOM 1395 N N . VAL A 1 190 ? 1.574 1.125 20.837 1.00 98.50 190 VAL A N 1
ATOM 1396 C CA . VAL A 1 190 ? 0.295 0.403 20.923 1.00 98.50 190 VAL A CA 1
ATOM 1397 C C . VAL A 1 190 ? 0.266 -0.791 19.975 1.00 98.50 190 VAL A C 1
ATOM 1399 O O . VAL A 1 190 ? 0.436 -0.630 18.766 1.00 98.50 190 VAL A O 1
ATOM 1402 N N . ASP A 1 191 ? -0.072 -1.948 20.538 1.00 98.25 191 ASP A N 1
ATOM 1403 C CA . ASP A 1 191 ? -0.382 -3.171 19.805 1.00 98.25 191 ASP A CA 1
ATOM 1404 C C . ASP A 1 191 ? -1.898 -3.294 19.596 1.00 98.25 191 ASP A C 1
ATOM 1406 O O . ASP A 1 191 ? -2.691 -3.162 20.537 1.00 98.25 191 ASP A O 1
ATOM 1410 N N . ILE A 1 192 ? -2.311 -3.547 18.355 1.00 98.56 192 ILE A N 1
ATOM 1411 C CA . ILE A 1 192 ? -3.709 -3.758 17.970 1.00 98.56 192 ILE A CA 1
ATOM 1412 C C . ILE A 1 192 ? -3.799 -5.102 17.256 1.00 98.56 192 ILE A C 1
ATOM 1414 O O . ILE A 1 192 ? -3.119 -5.324 16.256 1.00 98.56 192 ILE A O 1
ATOM 1418 N N . ALA A 1 193 ? -4.661 -5.990 17.746 1.00 98.44 193 ALA A N 1
ATOM 1419 C CA . ALA A 1 193 ? -4.855 -7.302 17.146 1.00 98.44 193 ALA A CA 1
ATOM 1420 C C . ALA A 1 193 ? -6.333 -7.685 17.074 1.00 98.44 193 ALA A C 1
ATOM 1422 O O . ALA A 1 193 ? -7.077 -7.411 18.019 1.00 98.44 193 ALA A O 1
ATOM 1423 N N . HIS A 1 194 ? -6.744 -8.327 15.976 1.00 98.38 194 HIS A N 1
ATOM 1424 C CA . HIS A 1 194 ? -8.097 -8.867 15.774 1.00 98.38 194 HIS A CA 1
ATOM 1425 C C . HIS A 1 194 ? -9.199 -7.818 16.002 1.00 98.38 194 HIS A C 1
ATOM 1427 O O . HIS A 1 194 ? -10.131 -8.002 16.798 1.00 98.38 194 HIS A O 1
ATOM 1433 N N . GLN A 1 195 ? -9.064 -6.670 15.334 1.00 98.50 195 GLN A N 1
ATOM 1434 C CA . GLN A 1 195 ? -10.000 -5.550 15.448 1.00 98.50 195 GLN A CA 1
ATOM 1435 C C . GLN A 1 195 ? -10.408 -4.989 14.094 1.00 98.50 195 GLN A C 1
ATOM 1437 O O . GLN A 1 195 ? -9.598 -4.864 13.178 1.00 98.50 195 GLN A O 1
ATOM 1442 N N . VAL A 1 196 ? -11.658 -4.542 14.020 1.00 98.75 196 VAL A N 1
ATOM 1443 C CA . VAL A 1 196 ? -12.154 -3.691 12.940 1.00 98.75 196 VAL A CA 1
ATOM 1444 C C . VAL A 1 196 ? -12.509 -2.333 13.530 1.00 98.75 196 VAL A C 1
ATOM 1446 O O . VAL A 1 196 ? -13.468 -2.215 14.288 1.00 98.75 196 VAL A O 1
ATOM 1449 N N . ILE A 1 197 ? -11.730 -1.307 13.198 1.00 98.75 197 ILE A N 1
ATOM 1450 C CA . ILE A 1 197 ? -11.900 0.054 13.712 1.00 98.75 197 ILE A CA 1
ATOM 1451 C C . ILE A 1 197 ? -12.466 0.926 12.593 1.00 98.75 197 ILE A C 1
ATOM 1453 O O . ILE A 1 197 ? -11.802 1.172 11.586 1.00 98.75 197 ILE A O 1
ATOM 1457 N N . ILE A 1 198 ? -13.690 1.415 12.782 1.00 98.56 198 ILE A N 1
ATOM 1458 C CA . ILE A 1 198 ? -14.424 2.224 11.805 1.00 98.56 198 ILE A CA 1
ATOM 1459 C C . ILE A 1 198 ? -14.610 3.630 12.367 1.00 98.56 198 ILE A C 1
ATOM 1461 O O . ILE A 1 198 ? -15.376 3.835 13.304 1.00 98.56 198 ILE A O 1
ATOM 1465 N N . LEU A 1 199 ? -13.939 4.617 11.781 1.00 98.19 199 LEU A N 1
ATOM 1466 C CA . LEU A 1 199 ? -14.106 6.023 12.124 1.00 98.19 199 LEU A CA 1
ATOM 1467 C C . LEU A 1 199 ? -15.225 6.618 11.269 1.00 98.19 199 LEU A C 1
ATOM 1469 O O . LEU A 1 199 ? -15.119 6.692 10.039 1.00 98.19 199 LEU A O 1
ATOM 1473 N N . LEU A 1 200 ? -16.287 7.082 11.927 1.00 96.44 200 LEU A N 1
ATOM 1474 C CA . LEU A 1 200 ? -17.400 7.755 11.261 1.00 96.44 200 LEU A CA 1
ATOM 1475 C C . LEU A 1 200 ? -16.988 9.126 10.719 1.00 96.44 200 LEU A C 1
ATOM 1477 O O . LEU A 1 200 ? -17.354 9.479 9.600 1.00 96.44 200 LEU A O 1
ATOM 1481 N N . ASN A 1 201 ? -16.217 9.884 11.504 1.00 94.62 201 ASN A N 1
ATOM 1482 C CA . ASN A 1 201 ? -15.732 11.216 11.154 1.00 94.62 201 ASN A CA 1
ATOM 1483 C C . ASN A 1 201 ? -14.305 11.430 11.660 1.00 94.62 201 ASN A C 1
ATOM 1485 O O . ASN A 1 201 ? -13.944 10.942 12.727 1.00 94.62 201 ASN A O 1
ATOM 1489 N N . GLY A 1 202 ? -13.533 12.253 10.952 1.00 95.50 202 GLY A N 1
ATOM 1490 C CA . GLY A 1 202 ? -12.177 12.617 11.353 1.00 95.50 202 GLY A CA 1
ATOM 1491 C C . GLY A 1 202 ? -11.128 11.586 10.934 1.00 95.50 202 GLY A C 1
ATOM 1492 O O . GLY A 1 202 ? -11.432 10.554 10.340 1.00 95.50 202 GLY A O 1
ATOM 1493 N N . GLY A 1 203 ? -9.864 11.917 11.196 1.00 97.00 203 GLY A N 1
ATOM 1494 C CA . GLY A 1 203 ? -8.727 11.084 10.814 1.00 97.00 203 GLY A CA 1
ATOM 1495 C C . GLY A 1 203 ? -8.291 10.100 11.897 1.00 97.00 203 GLY A C 1
ATOM 1496 O O . GLY A 1 203 ? -8.572 10.293 13.084 1.00 97.00 203 GLY A O 1
ATOM 1497 N N . LEU A 1 204 ? -7.555 9.079 11.466 1.00 98.38 204 LEU A N 1
ATOM 1498 C CA . LEU A 1 204 ? -6.815 8.163 12.325 1.00 98.38 204 LEU A CA 1
ATOM 1499 C C . LEU A 1 204 ? -5.333 8.526 12.272 1.00 98.38 204 LEU A C 1
ATOM 1501 O O . LEU A 1 204 ? -4.751 8.619 11.193 1.00 98.38 204 LEU A O 1
ATOM 1505 N N . ASN A 1 205 ? -4.720 8.741 13.428 1.00 98.38 205 ASN A N 1
ATOM 1506 C CA . ASN A 1 205 ? -3.345 9.208 13.501 1.00 98.38 205 ASN A CA 1
ATOM 1507 C C . ASN A 1 205 ? -2.544 8.388 14.515 1.00 98.38 205 ASN A C 1
ATOM 1509 O O . ASN A 1 205 ? -2.797 8.458 15.718 1.00 98.38 205 ASN A O 1
ATOM 1513 N N . PHE A 1 206 ? -1.574 7.627 14.013 1.00 98.44 206 PHE A N 1
ATOM 1514 C CA . PHE A 1 206 ? -0.576 6.937 14.821 1.00 98.44 206 PHE A CA 1
ATOM 1515 C C . PHE A 1 206 ? 0.542 7.916 15.191 1.00 98.44 206 PHE A C 1
ATOM 1517 O O . PHE A 1 206 ? 1.155 8.539 14.323 1.00 98.44 206 PHE A O 1
ATOM 1524 N N . ASN A 1 207 ? 0.780 8.090 16.489 1.00 96.25 207 ASN A N 1
ATOM 1525 C CA . ASN A 1 207 ? 1.780 9.008 17.018 1.00 96.25 207 ASN A CA 1
ATOM 1526 C C . ASN A 1 207 ? 3.027 8.246 17.450 1.00 96.25 207 ASN A C 1
ATOM 1528 O O . ASN A 1 207 ? 2.964 7.454 18.383 1.00 96.25 207 ASN A O 1
ATOM 1532 N N . GLY A 1 208 ? 4.169 8.575 16.847 1.00 93.38 208 GLY A N 1
ATOM 1533 C CA . GLY A 1 208 ? 5.445 7.959 17.196 1.00 93.38 208 GLY A CA 1
ATOM 1534 C C . GLY A 1 208 ? 5.726 6.686 16.395 1.00 93.38 208 GLY A C 1
ATOM 1535 O O . GLY A 1 208 ? 5.735 6.699 15.160 1.00 93.38 208 GLY A O 1
ATOM 1536 N N . SER A 1 209 ? 6.062 5.621 17.106 1.00 95.56 209 SER A N 1
ATOM 1537 C CA . SER A 1 209 ? 6.654 4.379 16.622 1.00 95.56 209 SER A CA 1
ATOM 1538 C C . SER A 1 209 ? 6.213 3.161 17.446 1.00 95.56 209 SER A C 1
ATOM 1540 O O . SER A 1 209 ? 5.332 3.237 18.299 1.00 95.56 209 SER A O 1
ATOM 1542 N N . GLY A 1 210 ? 6.777 1.990 17.138 1.00 95.75 210 GLY A N 1
ATOM 1543 C CA . GLY A 1 210 ? 6.545 0.769 17.916 1.00 95.75 210 GLY A CA 1
ATOM 1544 C C . GLY A 1 210 ? 5.116 0.225 17.856 1.00 95.75 210 GLY A C 1
ATOM 1545 O O . GLY A 1 210 ? 4.768 -0.614 18.675 1.00 95.75 210 GLY A O 1
ATOM 1546 N N . HIS A 1 211 ? 4.287 0.696 16.922 1.00 98.12 211 HIS A N 1
ATOM 1547 C CA . HIS A 1 211 ? 2.939 0.171 16.745 1.00 98.12 211 HIS A CA 1
ATOM 1548 C C . HIS A 1 211 ? 2.979 -1.154 15.991 1.00 98.12 211 HIS A C 1
ATOM 1550 O O . HIS A 1 211 ? 3.584 -1.223 14.914 1.00 98.12 211 HIS A O 1
ATOM 1556 N N . THR A 1 212 ? 2.271 -2.159 16.499 1.00 98.38 212 THR A N 1
ATOM 1557 C CA . THR A 1 212 ? 2.040 -3.410 15.773 1.00 98.38 212 THR A CA 1
ATOM 1558 C C . THR A 1 212 ? 0.556 -3.584 15.474 1.00 98.38 212 THR A C 1
ATOM 1560 O O . THR A 1 212 ? -0.302 -3.310 16.314 1.00 98.38 212 THR A O 1
ATOM 1563 N N . LEU A 1 213 ? 0.248 -3.995 14.246 1.00 98.69 213 LEU A N 1
ATOM 1564 C CA . LEU A 1 213 ? -1.102 -4.296 13.783 1.00 98.69 213 LEU A CA 1
ATOM 1565 C C . LEU A 1 213 ? -1.117 -5.740 13.284 1.00 98.69 213 LEU A C 1
ATOM 1567 O O . LEU A 1 213 ? -0.362 -6.072 12.374 1.00 98.69 213 LEU A O 1
ATOM 1571 N N . ASN A 1 214 ? -1.971 -6.587 13.850 1.00 98.44 214 ASN A N 1
ATOM 1572 C CA . ASN A 1 214 ? -2.098 -7.984 13.438 1.00 98.44 214 ASN A CA 1
ATOM 1573 C C . ASN A 1 214 ? -3.566 -8.343 13.202 1.00 98.44 214 ASN A C 1
ATOM 1575 O O . ASN A 1 214 ? -4.362 -8.292 14.139 1.00 98.44 214 ASN A O 1
ATOM 1579 N N . ASP A 1 215 ? -3.936 -8.695 11.971 1.00 98.06 215 ASP A N 1
ATOM 1580 C CA . ASP A 1 215 ? -5.328 -9.006 11.622 1.00 98.06 215 ASP A CA 1
ATOM 1581 C C . ASP A 1 215 ? -6.280 -7.839 11.970 1.00 98.06 215 ASP A C 1
ATOM 1583 O O . ASP A 1 215 ? -7.269 -7.969 12.698 1.00 98.06 215 ASP A O 1
ATOM 1587 N N . VAL A 1 216 ? -5.913 -6.642 11.500 1.00 98.56 216 VAL A N 1
ATOM 1588 C CA . VAL A 1 216 ? -6.621 -5.385 11.782 1.00 98.56 216 VAL A CA 1
ATOM 1589 C C . VAL A 1 216 ? -7.209 -4.796 10.507 1.00 98.56 216 VAL A C 1
ATOM 1591 O O . VAL A 1 216 ? -6.544 -4.712 9.474 1.00 98.56 216 VAL A O 1
ATOM 1594 N N . VAL A 1 217 ? -8.446 -4.309 10.601 1.00 98.69 217 VAL A N 1
ATOM 1595 C CA . VAL A 1 217 ? -9.081 -3.485 9.569 1.00 98.69 217 VAL A CA 1
ATOM 1596 C C . VAL A 1 217 ? -9.254 -2.066 10.098 1.00 98.69 217 VAL A C 1
ATOM 1598 O O . VAL A 1 217 ? -9.909 -1.855 11.117 1.00 98.69 217 VAL A O 1
ATOM 1601 N N . LEU A 1 218 ? -8.696 -1.083 9.396 1.00 98.69 218 LEU A N 1
ATOM 1602 C CA . LEU A 1 218 ? -8.852 0.338 9.699 1.00 98.69 218 LEU A CA 1
ATOM 1603 C C . LEU A 1 218 ? -9.695 0.988 8.607 1.00 98.69 218 LEU A C 1
ATOM 1605 O O . LEU A 1 218 ? -9.346 0.903 7.433 1.00 98.69 218 LEU A O 1
ATOM 1609 N N . VAL A 1 219 ? -10.778 1.663 8.987 1.00 98.38 219 VAL A N 1
ATOM 1610 C CA . VAL A 1 219 ? -11.661 2.366 8.051 1.00 98.38 219 VAL A CA 1
ATOM 1611 C C . VAL A 1 219 ? -11.854 3.811 8.488 1.00 98.38 219 VAL A C 1
ATOM 1613 O O . VAL A 1 219 ? -12.278 4.059 9.613 1.00 98.38 219 VAL A O 1
ATOM 1616 N N . THR A 1 220 ? -11.628 4.771 7.592 1.00 97.44 220 THR A N 1
ATOM 1617 C CA . THR A 1 220 ? -12.100 6.156 7.762 1.00 97.44 220 THR A CA 1
ATOM 1618 C C . THR A 1 220 ? -13.159 6.468 6.712 1.00 97.44 220 THR A C 1
ATOM 1620 O O . THR A 1 220 ? -12.881 6.465 5.517 1.00 97.44 220 THR A O 1
ATOM 1623 N N . ASN A 1 221 ? -14.391 6.754 7.146 1.00 94.50 221 ASN A N 1
ATOM 1624 C CA . ASN A 1 221 ? -15.480 7.121 6.230 1.00 94.50 221 ASN A CA 1
ATOM 1625 C C . ASN A 1 221 ? -15.419 8.589 5.785 1.00 94.50 221 ASN A C 1
ATOM 1627 O O . ASN A 1 221 ? -15.966 8.935 4.738 1.00 94.50 221 ASN A O 1
ATOM 1631 N N . ASN A 1 222 ? -14.791 9.445 6.595 1.00 93.25 222 ASN A N 1
ATOM 1632 C CA . ASN A 1 222 ? -14.608 10.865 6.314 1.00 93.25 222 ASN A CA 1
ATOM 1633 C C . ASN A 1 222 ? -13.341 11.403 6.999 1.00 93.25 222 ASN A C 1
ATOM 1635 O O . ASN A 1 222 ? -13.410 12.148 7.983 1.00 93.25 222 ASN A O 1
ATOM 1639 N N . GLY A 1 223 ? -12.174 10.990 6.507 1.00 95.00 223 GLY A N 1
ATOM 1640 C CA . GLY A 1 223 ? -10.898 11.481 7.020 1.00 95.00 223 GLY A CA 1
ATOM 1641 C C . GLY A 1 223 ? -9.682 10.756 6.465 1.00 95.00 223 GLY A C 1
ATOM 1642 O O . GLY A 1 223 ? -9.803 9.816 5.685 1.00 95.00 223 GLY A O 1
ATOM 1643 N N . ASN A 1 224 ? -8.508 11.215 6.893 1.00 97.00 224 ASN A N 1
ATOM 1644 C CA . ASN A 1 224 ? -7.214 10.684 6.471 1.00 97.00 224 ASN A CA 1
ATOM 1645 C C . ASN A 1 224 ? -6.679 9.650 7.472 1.00 97.00 224 ASN A C 1
ATOM 1647 O O . ASN A 1 224 ? -7.072 9.661 8.642 1.00 97.00 224 ASN A O 1
ATOM 1651 N N . ILE A 1 225 ? -5.726 8.825 7.038 1.00 98.44 225 ILE A N 1
ATOM 1652 C CA . ILE A 1 225 ? -4.966 7.927 7.915 1.00 98.44 225 ILE A CA 1
ATOM 1653 C C . ILE A 1 225 ? -3.480 8.288 7.853 1.00 98.44 225 ILE A C 1
ATOM 1655 O O . ILE A 1 225 ? -2.873 8.242 6.785 1.00 98.44 225 ILE A O 1
ATOM 1659 N N . ASN A 1 226 ? -2.888 8.597 9.006 1.00 98.25 226 ASN A N 1
ATOM 1660 C CA . ASN A 1 226 ? -1.440 8.678 9.178 1.00 98.25 226 ASN A CA 1
ATOM 1661 C C . ASN A 1 226 ? -0.950 7.429 9.913 1.00 98.25 226 ASN A C 1
ATOM 1663 O O . ASN A 1 226 ? -1.196 7.288 11.110 1.00 98.25 226 ASN A O 1
ATOM 1667 N N . LEU A 1 227 ? -0.253 6.548 9.198 1.00 97.88 227 LEU A N 1
ATOM 1668 C CA . LEU A 1 227 ? 0.242 5.268 9.707 1.00 97.88 227 LEU A CA 1
ATOM 1669 C C . LEU A 1 227 ? 1.610 5.360 10.400 1.00 97.88 227 LEU A C 1
ATOM 1671 O O . LEU A 1 227 ? 2.081 4.362 10.938 1.00 97.88 227 LEU A O 1
ATOM 1675 N N . ALA A 1 228 ? 2.281 6.516 10.374 1.00 96.12 228 ALA A N 1
ATOM 1676 C CA . ALA A 1 228 ? 3.622 6.682 10.938 1.00 96.12 228 ALA A CA 1
ATOM 1677 C C . ALA A 1 228 ? 4.582 5.530 10.551 1.00 96.12 228 ALA A C 1
ATOM 1679 O O . ALA A 1 228 ? 4.939 5.407 9.380 1.00 96.12 228 ALA A O 1
ATOM 1680 N N . THR A 1 229 ? 5.015 4.709 11.516 1.00 96.62 229 THR A N 1
ATOM 1681 C CA . THR A 1 229 ? 5.950 3.580 11.325 1.00 96.62 229 THR A CA 1
ATOM 1682 C C . THR A 1 229 ? 5.361 2.224 11.746 1.00 96.62 229 THR A C 1
ATOM 1684 O O . THR A 1 229 ? 6.082 1.366 12.254 1.00 96.62 229 THR A O 1
ATOM 1687 N N . VAL A 1 230 ? 4.049 2.023 11.558 1.00 98.12 230 VAL A N 1
ATOM 1688 C CA . VAL A 1 230 ? 3.356 0.759 11.894 1.00 98.12 230 VAL A CA 1
ATOM 1689 C C . VAL A 1 230 ? 4.038 -0.477 11.302 1.00 98.12 230 VAL A C 1
ATOM 1691 O O . VAL A 1 230 ? 4.486 -0.468 10.155 1.00 98.12 230 VAL A O 1
ATOM 1694 N N . GLN A 1 231 ? 4.073 -1.550 12.084 1.00 98.38 231 GLN A N 1
ATOM 1695 C CA . GLN A 1 231 ? 4.411 -2.895 11.628 1.00 98.38 231 GLN A CA 1
ATOM 1696 C C . GLN A 1 231 ? 3.103 -3.675 11.498 1.00 98.38 231 GLN A C 1
ATOM 1698 O O . GLN A 1 231 ? 2.472 -3.991 12.504 1.00 98.38 231 GLN A O 1
ATOM 1703 N N . ALA A 1 232 ? 2.650 -3.916 10.274 1.00 98.50 232 ALA A N 1
ATOM 1704 C CA . ALA A 1 232 ? 1.330 -4.455 9.987 1.00 98.50 232 ALA A CA 1
ATOM 1705 C C . ALA A 1 232 ? 1.426 -5.857 9.377 1.00 98.50 232 ALA A C 1
ATOM 1707 O O . ALA A 1 232 ? 2.215 -6.069 8.465 1.00 98.50 232 ALA A O 1
ATOM 1708 N N . THR A 1 233 ? 0.629 -6.807 9.863 1.00 98.44 233 THR A N 1
ATOM 1709 C CA . THR A 1 233 ? 0.518 -8.177 9.332 1.00 98.44 233 THR A CA 1
ATOM 1710 C C . THR A 1 233 ? -0.948 -8.508 9.091 1.00 98.44 233 THR A C 1
ATOM 1712 O O . THR A 1 233 ? -1.777 -8.282 9.976 1.00 98.44 233 THR A O 1
ATOM 1715 N N . ASP A 1 234 ? -1.270 -9.001 7.893 1.00 97.31 234 ASP A N 1
ATOM 1716 C CA . ASP A 1 234 ? -2.635 -9.366 7.491 1.00 97.31 234 ASP A CA 1
ATOM 1717 C C . ASP A 1 234 ? -3.651 -8.239 7.749 1.00 97.31 234 ASP A C 1
ATOM 1719 O O . ASP A 1 234 ? -4.682 -8.429 8.397 1.00 97.31 234 ASP A O 1
ATOM 1723 N N . THR A 1 235 ? -3.351 -7.020 7.291 1.00 98.06 235 THR A N 1
ATOM 1724 C CA . THR A 1 235 ? -4.168 -5.830 7.595 1.00 98.06 235 THR A CA 1
ATOM 1725 C C . THR A 1 235 ? -4.878 -5.257 6.379 1.00 98.06 235 THR A C 1
ATOM 1727 O O . THR A 1 235 ? -4.394 -5.362 5.258 1.00 98.06 235 THR A O 1
ATOM 1730 N N . ALA A 1 236 ? -6.013 -4.592 6.599 1.00 98.31 236 ALA A N 1
ATOM 1731 C CA . ALA A 1 236 ? -6.676 -3.795 5.570 1.00 98.31 236 ALA A CA 1
ATOM 1732 C C . ALA A 1 236 ? -6.820 -2.339 6.026 1.00 98.31 236 ALA A C 1
ATOM 1734 O O . ALA A 1 236 ? -7.477 -2.056 7.029 1.00 98.31 236 ALA A O 1
ATOM 1735 N N . ILE A 1 237 ? -6.219 -1.408 5.287 1.00 98.44 237 ILE A N 1
ATOM 1736 C CA . ILE A 1 237 ? -6.245 0.028 5.573 1.00 98.44 237 ILE A CA 1
ATOM 1737 C C . ILE A 1 237 ? -7.078 0.737 4.505 1.00 98.44 237 ILE A C 1
ATOM 1739 O O . ILE A 1 237 ? -6.676 0.822 3.348 1.00 98.44 237 ILE A O 1
ATOM 1743 N N . LEU A 1 238 ? -8.241 1.254 4.897 1.00 97.62 238 LEU A N 1
ATOM 1744 C CA . LEU A 1 238 ? -9.274 1.758 3.995 1.00 97.62 238 LEU A CA 1
ATOM 1745 C C . LEU A 1 238 ? -9.615 3.219 4.317 1.00 97.62 238 LEU A C 1
ATOM 1747 O O . LEU A 1 238 ? -10.333 3.498 5.277 1.00 97.62 238 LEU A O 1
ATOM 1751 N N . SER A 1 239 ? -9.169 4.167 3.491 1.00 96.38 239 SER A N 1
ATOM 1752 C CA . SER A 1 239 ? -9.382 5.602 3.747 1.00 96.38 239 SER A CA 1
ATOM 1753 C C . SER A 1 239 ? -10.242 6.289 2.692 1.00 96.38 239 SER A C 1
ATOM 1755 O O . SER A 1 239 ? -9.941 6.245 1.500 1.00 96.38 239 SER A O 1
ATOM 1757 N N . SER A 1 240 ? -11.291 6.998 3.117 1.00 94.31 240 SER A N 1
ATOM 1758 C CA . SER A 1 240 ? -12.044 7.885 2.221 1.00 94.31 240 SER A CA 1
ATOM 1759 C C . SER A 1 240 ? -11.227 9.112 1.791 1.00 94.31 240 SER A C 1
ATOM 1761 O O . SER A 1 240 ? -11.554 9.746 0.789 1.00 94.31 240 SER A O 1
ATOM 1763 N N . GLY A 1 241 ? -10.223 9.487 2.588 1.00 94.25 241 GLY A N 1
ATOM 1764 C CA . GLY A 1 241 ? -9.316 10.598 2.339 1.00 94.25 241 GLY A CA 1
ATOM 1765 C C . GLY A 1 241 ? -7.933 10.119 1.906 1.00 94.25 241 GLY A C 1
ATOM 1766 O O . GLY A 1 241 ? -7.772 9.117 1.205 1.00 94.25 241 GLY A O 1
ATOM 1767 N N . GLY A 1 242 ? -6.916 10.867 2.322 1.00 94.62 242 GLY A N 1
ATOM 1768 C CA . GLY A 1 242 ? -5.525 10.518 2.084 1.00 94.62 242 GLY A CA 1
ATOM 1769 C C . GLY A 1 242 ? -5.003 9.446 3.039 1.00 94.62 242 GLY A C 1
ATOM 1770 O O . GLY A 1 242 ? -5.530 9.255 4.141 1.00 94.62 242 GLY A O 1
ATOM 1771 N N . ILE A 1 243 ? -3.939 8.769 2.620 1.00 96.94 243 ILE A N 1
ATOM 1772 C CA . ILE A 1 243 ? -3.122 7.913 3.483 1.00 96.94 243 ILE A CA 1
ATOM 1773 C C . ILE A 1 243 ? -1.677 8.384 3.384 1.00 96.94 243 ILE A C 1
ATOM 1775 O O . ILE A 1 243 ? -1.153 8.598 2.289 1.00 96.94 243 ILE A O 1
ATOM 1779 N N 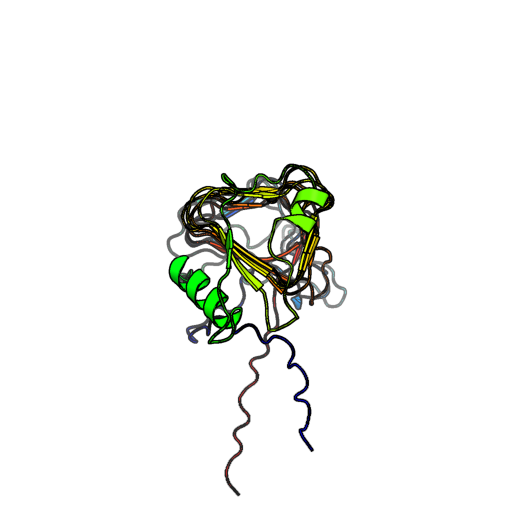. ASN A 1 244 ? -1.019 8.534 4.526 1.00 96.38 244 ASN A N 1
ATOM 1780 C CA . ASN A 1 244 ? 0.403 8.827 4.587 1.00 96.38 244 ASN A CA 1
ATOM 1781 C C . ASN A 1 244 ? 1.101 7.907 5.593 1.00 96.38 244 ASN A C 1
ATOM 1783 O O . ASN A 1 244 ? 0.525 7.489 6.597 1.00 96.38 244 ASN A O 1
ATOM 1787 N N . MET A 1 245 ? 2.366 7.605 5.322 1.00 96.19 245 MET A N 1
ATOM 1788 C CA . MET A 1 245 ? 3.225 6.805 6.195 1.00 96.19 245 MET A CA 1
ATOM 1789 C C . MET A 1 245 ? 4.681 7.244 6.063 1.00 96.19 245 MET A C 1
ATOM 1791 O O . MET A 1 245 ? 5.038 7.933 5.107 1.00 96.19 245 MET A O 1
ATOM 1795 N N . ASN A 1 246 ? 5.524 6.820 7.000 1.00 94.12 246 ASN A N 1
ATOM 1796 C CA . ASN A 1 246 ? 6.961 7.075 6.992 1.00 94.12 246 ASN A CA 1
ATOM 1797 C C . ASN A 1 246 ? 7.740 5.839 6.514 1.00 94.12 246 ASN A C 1
ATOM 1799 O O . ASN A 1 246 ? 7.209 4.731 6.469 1.00 94.12 246 ASN A O 1
ATOM 1803 N N . GLY A 1 247 ? 9.039 6.023 6.254 1.00 93.62 247 GLY A N 1
ATOM 1804 C CA . GLY A 1 247 ? 9.963 4.968 5.807 1.00 93.62 247 GLY A CA 1
ATOM 1805 C C . GLY A 1 247 ? 10.120 3.758 6.738 1.00 93.62 247 GLY A C 1
ATOM 1806 O O . GLY A 1 247 ? 10.740 2.767 6.366 1.00 93.62 247 GLY A O 1
ATOM 1807 N N . GLY A 1 248 ? 9.581 3.824 7.956 1.00 95.38 248 GLY A N 1
ATOM 1808 C CA . GLY A 1 248 ? 9.596 2.715 8.909 1.00 95.38 248 GLY A CA 1
ATOM 1809 C C . GLY A 1 248 ? 8.389 1.781 8.812 1.00 95.38 248 GLY A C 1
ATOM 1810 O O . GLY A 1 248 ? 8.423 0.727 9.433 1.00 95.38 248 GLY A O 1
ATOM 1811 N N . ALA A 1 249 ? 7.331 2.140 8.073 1.00 97.50 249 ALA A N 1
ATOM 1812 C CA . ALA A 1 249 ? 6.137 1.303 7.972 1.00 97.50 249 ALA A CA 1
ATOM 1813 C C . ALA A 1 249 ? 6.432 0.000 7.210 1.00 97.50 249 ALA A C 1
ATOM 1815 O O . ALA A 1 249 ? 7.085 0.036 6.160 1.00 97.50 249 ALA A O 1
ATOM 1816 N N . ARG A 1 250 ? 5.971 -1.138 7.734 1.00 97.75 250 ARG A N 1
ATOM 1817 C CA . ARG A 1 250 ? 6.174 -2.467 7.138 1.00 97.75 250 ARG A CA 1
ATOM 1818 C C . ARG A 1 250 ? 4.871 -3.244 7.052 1.00 97.75 250 ARG A C 1
ATOM 1820 O O . ARG A 1 250 ? 4.048 -3.147 7.958 1.00 97.75 250 ARG A O 1
ATOM 1827 N N . PHE A 1 251 ? 4.717 -4.006 5.973 1.00 98.00 251 PHE A N 1
ATOM 1828 C CA . PHE A 1 251 ? 3.542 -4.830 5.696 1.00 98.00 251 PHE A CA 1
ATOM 1829 C C . PHE A 1 251 ? 3.962 -6.286 5.459 1.00 98.00 251 PHE A C 1
ATOM 1831 O O . PHE A 1 251 ? 4.756 -6.565 4.567 1.00 98.00 251 PHE A O 1
ATOM 1838 N N . ALA A 1 252 ? 3.440 -7.200 6.263 1.00 97.06 252 ALA A N 1
ATOM 1839 C CA . ALA A 1 252 ? 3.628 -8.642 6.162 1.00 97.06 252 ALA A CA 1
ATOM 1840 C C . ALA A 1 252 ? 2.291 -9.350 5.909 1.00 97.06 252 ALA A C 1
ATOM 1842 O O . ALA A 1 252 ? 1.211 -8.742 6.019 1.00 97.06 252 ALA A O 1
ATOM 1843 N N . GLY A 1 253 ? 2.377 -10.643 5.605 1.00 96.00 253 GLY A N 1
ATOM 1844 C CA . GLY A 1 253 ? 1.228 -11.459 5.243 1.00 96.00 253 GLY A CA 1
ATOM 1845 C C . GLY A 1 253 ? 0.505 -10.875 4.033 1.00 96.00 253 GLY A C 1
ATOM 1846 O O . GLY A 1 253 ? 1.105 -10.201 3.193 1.00 96.00 253 GLY A O 1
ATOM 1847 N N . SER A 1 254 ? -0.810 -11.066 3.963 1.00 94.19 254 SER A N 1
ATOM 1848 C CA . SER A 1 254 ? -1.611 -10.478 2.892 1.00 94.19 254 SER A CA 1
ATOM 1849 C C . SER A 1 254 ? -2.289 -9.195 3.358 1.00 94.19 254 SER A C 1
ATOM 1851 O O . SER A 1 254 ? -3.301 -9.212 4.063 1.00 94.19 254 SER A O 1
ATOM 1853 N N . SER A 1 255 ? -1.704 -8.061 2.970 1.00 97.12 255 SER A N 1
ATOM 1854 C CA . SER A 1 255 ? -2.173 -6.736 3.370 1.00 97.12 255 SER A CA 1
ATOM 1855 C C . SER A 1 255 ? -2.762 -5.943 2.202 1.00 97.12 255 SER A C 1
ATOM 1857 O O . SER A 1 255 ? -2.310 -6.031 1.060 1.00 97.12 255 SER A O 1
ATOM 1859 N N . LEU A 1 256 ? -3.761 -5.117 2.511 1.00 96.25 256 LEU A N 1
ATOM 1860 C CA . LEU A 1 256 ? -4.454 -4.234 1.576 1.00 96.25 256 LEU A CA 1
ATOM 1861 C C . LEU A 1 256 ? -4.360 -2.783 2.050 1.00 96.25 256 LEU A C 1
ATOM 1863 O O . LEU A 1 256 ? -4.674 -2.466 3.197 1.00 96.25 256 LEU A O 1
ATOM 1867 N N . ILE A 1 257 ? -4.030 -1.882 1.133 1.00 96.69 257 ILE A N 1
ATOM 1868 C CA . ILE A 1 257 ? -4.239 -0.445 1.290 1.00 96.69 257 ILE A CA 1
ATOM 1869 C C . ILE A 1 257 ? -5.164 0.001 0.169 1.00 96.69 257 ILE A C 1
ATOM 1871 O O . ILE A 1 257 ? -4.814 -0.112 -1.002 1.00 96.69 257 ILE A O 1
ATOM 1875 N N . ALA A 1 258 ? -6.325 0.545 0.519 1.00 93.69 258 ALA A N 1
ATOM 1876 C CA . ALA A 1 258 ? -7.205 1.159 -0.460 1.00 93.69 258 ALA A CA 1
ATOM 1877 C C . ALA A 1 258 ? -7.634 2.554 -0.026 1.00 93.69 258 ALA A C 1
ATOM 1879 O O . ALA A 1 258 ? -7.976 2.792 1.138 1.00 93.69 258 ALA A O 1
ATOM 1880 N N . ASN A 1 259 ? -7.655 3.493 -0.965 1.00 91.25 259 ASN A N 1
ATOM 1881 C CA . ASN A 1 259 ? -8.117 4.834 -0.661 1.00 91.25 259 ASN A CA 1
ATOM 1882 C C . ASN A 1 259 ? -8.789 5.543 -1.837 1.00 91.25 259 ASN A C 1
ATOM 1884 O O . ASN A 1 259 ? -8.473 5.336 -3.007 1.00 91.25 259 ASN A O 1
ATOM 1888 N N . ASN A 1 260 ? -9.728 6.417 -1.482 1.00 89.50 260 ASN A N 1
ATOM 1889 C CA . ASN A 1 260 ? -10.435 7.275 -2.428 1.00 89.50 260 ASN A CA 1
ATOM 1890 C C . ASN A 1 260 ? -9.703 8.605 -2.694 1.00 89.50 260 ASN A C 1
ATOM 1892 O O . ASN A 1 260 ? -10.008 9.275 -3.672 1.00 89.50 260 ASN A O 1
ATOM 1896 N N . GLY A 1 261 ? -8.775 9.015 -1.820 1.00 87.44 261 GLY A N 1
ATOM 1897 C CA . GLY A 1 261 ? -7.948 10.219 -1.984 1.00 87.44 261 GLY A CA 1
ATOM 1898 C C . GLY A 1 261 ? -6.549 9.930 -2.540 1.00 87.44 261 GLY A C 1
ATOM 1899 O O . GLY A 1 261 ? -6.351 8.976 -3.290 1.00 87.44 261 GLY A O 1
ATOM 1900 N N . SER A 1 262 ? -5.557 10.718 -2.116 1.00 87.25 262 SER A N 1
ATOM 1901 C CA . SER A 1 262 ? -4.142 10.503 -2.461 1.00 87.25 262 SER A CA 1
ATOM 1902 C C . SER A 1 262 ? -3.421 9.590 -1.459 1.00 87.25 262 SER A C 1
ATOM 1904 O O . SER A 1 262 ? -3.625 9.703 -0.247 1.00 87.25 262 SER A O 1
ATOM 1906 N N . LEU A 1 263 ? -2.524 8.729 -1.937 1.00 92.25 263 LEU A N 1
ATOM 1907 C CA . LEU A 1 263 ? -1.651 7.894 -1.106 1.00 92.25 263 LEU A CA 1
ATOM 1908 C C . LEU A 1 263 ? -0.195 8.346 -1.258 1.00 92.25 263 LEU A C 1
ATOM 1910 O O . LEU A 1 263 ? 0.341 8.360 -2.362 1.00 92.25 263 LEU A O 1
ATOM 1914 N N . ASN A 1 264 ? 0.461 8.671 -0.141 1.00 91.75 264 ASN A N 1
ATOM 1915 C CA . ASN A 1 264 ? 1.916 8.808 -0.070 1.00 91.75 264 ASN A CA 1
ATOM 1916 C C . ASN A 1 264 ? 2.500 7.580 0.640 1.00 91.75 264 ASN A C 1
ATOM 1918 O O . ASN A 1 264 ? 2.558 7.520 1.875 1.00 91.75 264 ASN A O 1
ATOM 1922 N N . PHE A 1 265 ? 2.880 6.583 -0.155 1.00 93.12 265 PHE A N 1
ATOM 1923 C CA . PHE A 1 265 ? 3.443 5.332 0.323 1.00 93.12 265 PHE A CA 1
ATOM 1924 C C . PHE A 1 265 ? 4.952 5.473 0.487 1.00 93.12 265 PHE A C 1
ATOM 1926 O O . PHE A 1 265 ? 5.667 5.564 -0.501 1.00 93.12 265 PHE A O 1
ATOM 1933 N N . ASN A 1 266 ? 5.438 5.459 1.727 1.00 93.38 266 ASN A N 1
ATOM 1934 C CA . ASN A 1 266 ? 6.874 5.431 2.021 1.00 93.38 266 ASN A CA 1
ATOM 1935 C C . ASN A 1 266 ? 7.324 4.116 2.678 1.00 93.38 266 ASN A C 1
ATOM 1937 O O . ASN A 1 266 ? 8.491 3.958 3.021 1.00 93.38 266 ASN A O 1
ATOM 1941 N N . GLY A 1 267 ? 6.396 3.185 2.907 1.00 94.38 267 GLY A N 1
ATOM 1942 C CA . GLY A 1 267 ? 6.659 1.922 3.589 1.00 94.38 267 GLY A CA 1
ATOM 1943 C C . GLY A 1 267 ? 7.407 0.915 2.719 1.00 94.38 267 GLY A C 1
ATOM 1944 O O . GLY A 1 267 ? 8.082 1.276 1.756 1.00 94.38 267 GLY A O 1
ATOM 1945 N N . ALA A 1 268 ? 7.297 -0.353 3.087 1.00 94.88 268 ALA A N 1
ATOM 1946 C CA . ALA A 1 268 ? 7.744 -1.500 2.302 1.00 94.88 268 ALA A CA 1
ATOM 1947 C C . ALA A 1 268 ? 7.008 -2.755 2.785 1.00 94.88 268 ALA A C 1
ATOM 1949 O O . ALA A 1 268 ? 6.383 -2.717 3.851 1.00 94.88 268 ALA A O 1
ATOM 1950 N N . THR A 1 269 ? 7.106 -3.871 2.066 1.00 95.50 269 THR A N 1
ATOM 1951 C CA . THR A 1 269 ? 6.798 -5.163 2.693 1.00 95.50 269 THR A CA 1
ATOM 1952 C C . THR A 1 269 ? 7.883 -5.526 3.715 1.00 95.50 269 THR A C 1
ATOM 1954 O O . THR A 1 269 ? 8.985 -4.970 3.703 1.00 95.50 269 THR A O 1
ATOM 1957 N N . SER A 1 270 ? 7.559 -6.400 4.666 1.00 95.00 270 SER A N 1
ATOM 1958 C CA . SER A 1 270 ? 8.502 -6.861 5.695 1.00 95.00 270 SER A CA 1
ATOM 1959 C C . SER A 1 270 ? 9.608 -7.736 5.106 1.00 95.00 270 SER A C 1
ATOM 1961 O O . SER A 1 270 ? 10.756 -7.649 5.544 1.00 95.00 270 SER A O 1
ATOM 1963 N N . SER A 1 271 ? 9.273 -8.521 4.083 1.00 92.12 271 SER A N 1
ATOM 1964 C CA . SER A 1 271 ? 10.202 -9.308 3.277 1.00 92.12 271 SER A CA 1
ATOM 1965 C C . SER A 1 271 ? 9.825 -9.247 1.786 1.00 92.12 271 SER A C 1
ATOM 1967 O O . SER A 1 271 ? 8.958 -8.472 1.375 1.00 92.12 271 SER A O 1
ATOM 1969 N N . ILE A 1 272 ? 10.514 -10.043 0.970 1.00 84.94 272 ILE A N 1
ATOM 1970 C CA . ILE A 1 272 ? 10.171 -10.309 -0.435 1.00 84.94 272 ILE A CA 1
ATOM 1971 C C . ILE A 1 272 ? 9.580 -11.716 -0.623 1.00 84.94 272 ILE A C 1
ATOM 1973 O O . ILE A 1 272 ? 9.373 -12.158 -1.758 1.00 84.94 272 ILE A O 1
ATOM 1977 N N . ASP A 1 273 ? 9.316 -12.416 0.481 1.00 88.06 273 ASP A N 1
ATOM 1978 C CA . ASP A 1 273 ? 8.782 -13.770 0.459 1.00 88.06 273 ASP A CA 1
ATOM 1979 C C . ASP A 1 273 ? 7.367 -13.762 -0.154 1.00 88.06 273 ASP A C 1
ATOM 1981 O O . ASP A 1 273 ? 6.646 -12.766 -0.033 1.00 88.06 273 ASP A O 1
ATOM 1985 N N . PRO A 1 274 ? 6.947 -14.830 -0.857 1.00 84.00 274 PRO A N 1
ATOM 1986 C CA . PRO A 1 274 ? 5.633 -14.889 -1.504 1.00 84.00 274 PRO A CA 1
ATOM 1987 C C . PRO A 1 274 ? 4.437 -14.706 -0.566 1.00 84.00 274 PRO A C 1
ATOM 1989 O O . PRO A 1 274 ? 3.341 -14.399 -1.031 1.00 84.00 274 PRO A O 1
ATOM 1992 N N . GLU A 1 275 ? 4.627 -14.918 0.732 1.00 89.75 275 GLU A N 1
ATOM 1993 C CA . GLU A 1 275 ? 3.614 -14.750 1.768 1.00 89.75 275 GLU A CA 1
ATOM 1994 C C . GLU A 1 275 ? 3.420 -13.281 2.173 1.00 89.75 275 GLU A C 1
ATOM 1996 O O . GLU A 1 275 ? 2.319 -12.914 2.584 1.00 89.75 275 GLU A O 1
ATOM 2001 N N . ASP A 1 276 ? 4.445 -12.437 2.012 1.00 93.12 276 ASP A N 1
ATOM 2002 C CA . ASP A 1 276 ? 4.400 -11.006 2.316 1.00 93.12 276 ASP A CA 1
ATOM 2003 C C . ASP A 1 276 ? 4.016 -10.222 1.059 1.00 93.12 276 ASP A C 1
ATOM 2005 O O . ASP A 1 276 ? 4.849 -9.832 0.238 1.00 93.12 276 ASP A O 1
ATOM 2009 N N . THR A 1 277 ? 2.718 -9.980 0.905 1.00 90.88 277 THR A N 1
ATOM 2010 C CA . THR A 1 277 ? 2.144 -9.339 -0.278 1.00 90.88 277 THR A CA 1
ATOM 2011 C C . THR A 1 277 ? 1.338 -8.111 0.100 1.00 90.88 277 THR A C 1
ATOM 2013 O O . THR A 1 277 ? 0.517 -8.124 1.021 1.00 90.88 277 THR A O 1
ATOM 2016 N N . LEU A 1 278 ? 1.557 -7.030 -0.645 1.00 93.75 278 LEU A N 1
ATOM 2017 C CA . LEU A 1 278 ? 0.830 -5.785 -0.467 1.00 93.75 278 LEU A CA 1
ATOM 2018 C C . LEU A 1 278 ? 0.023 -5.444 -1.718 1.00 93.75 278 LEU A C 1
ATOM 2020 O O . LEU A 1 278 ? 0.582 -5.162 -2.776 1.00 93.75 278 LEU A O 1
ATOM 2024 N N . GLN A 1 279 ? -1.298 -5.403 -1.585 1.00 92.12 279 GLN A N 1
ATOM 2025 C CA . GLN A 1 279 ? -2.161 -4.836 -2.613 1.00 92.12 279 GLN A CA 1
ATOM 2026 C C . GLN A 1 279 ? -2.431 -3.362 -2.305 1.00 92.12 279 GLN A C 1
ATOM 2028 O O . GLN A 1 279 ? -2.870 -3.018 -1.206 1.00 92.12 279 GLN A O 1
ATOM 2033 N N . ILE A 1 280 ? -2.193 -2.486 -3.280 1.00 91.50 280 ILE A N 1
ATOM 2034 C CA . ILE A 1 280 ? -2.514 -1.061 -3.186 1.00 91.50 280 ILE A CA 1
ATOM 2035 C C . ILE A 1 280 ? -3.525 -0.702 -4.268 1.00 91.50 280 ILE A C 1
ATOM 2037 O O . ILE A 1 280 ? -3.274 -0.906 -5.457 1.00 91.50 280 ILE A O 1
ATOM 2041 N N . VAL A 1 281 ? -4.647 -0.119 -3.844 1.00 89.75 281 VAL A N 1
ATOM 2042 C CA . VAL A 1 281 ? -5.719 0.340 -4.728 1.00 89.75 281 VAL A CA 1
ATOM 2043 C C . VAL A 1 281 ? -6.037 1.814 -4.476 1.00 89.75 281 VAL A C 1
ATOM 2045 O O . VAL A 1 281 ? -6.609 2.167 -3.445 1.00 89.75 281 VAL A O 1
ATOM 2048 N N . VAL A 1 282 ? -5.693 2.689 -5.421 1.00 86.88 282 VAL A N 1
ATOM 2049 C CA . VAL A 1 282 ? -5.838 4.150 -5.265 1.00 86.88 282 VAL A CA 1
ATOM 2050 C C . VAL A 1 282 ? -6.744 4.717 -6.352 1.00 86.88 282 VAL A C 1
ATOM 2052 O O . VAL A 1 282 ? -6.540 4.464 -7.535 1.00 86.88 282 VAL A O 1
ATOM 2055 N N . GLN A 1 283 ? -7.752 5.504 -5.978 1.00 82.69 283 GLN A N 1
ATOM 2056 C CA . GLN A 1 283 ? -8.644 6.114 -6.977 1.00 82.69 283 GLN A CA 1
ATOM 2057 C C . GLN A 1 283 ? -8.111 7.420 -7.572 1.00 82.69 283 GLN A C 1
ATOM 2059 O O . GLN A 1 283 ? -8.419 7.722 -8.719 1.00 82.69 283 GLN A O 1
ATOM 2064 N N . GLN A 1 284 ? -7.331 8.181 -6.801 1.00 83.00 284 GLN A N 1
ATOM 2065 C CA . GLN A 1 284 ? -6.672 9.415 -7.244 1.00 83.00 284 GLN A CA 1
ATOM 2066 C C . GLN A 1 284 ? -5.149 9.201 -7.267 1.00 83.00 284 GLN A C 1
ATOM 2068 O O . GLN A 1 284 ? -4.682 8.126 -7.624 1.00 83.00 284 GLN A O 1
ATOM 2073 N N . ASP A 1 285 ? -4.373 10.194 -6.831 1.00 80.75 285 ASP A N 1
ATOM 2074 C CA . ASP A 1 285 ? -2.915 10.189 -6.888 1.00 80.75 285 ASP A CA 1
ATOM 2075 C C . ASP A 1 285 ? -2.242 9.145 -5.987 1.00 80.75 285 ASP A C 1
ATOM 2077 O O . ASP A 1 285 ? -2.307 9.212 -4.754 1.00 80.75 285 ASP A O 1
ATOM 2081 N N . LEU A 1 286 ? -1.457 8.260 -6.599 1.00 85.50 286 LEU A N 1
ATOM 2082 C CA . LEU A 1 286 ? -0.428 7.480 -5.913 1.00 85.50 286 LEU A CA 1
ATOM 2083 C C . LEU A 1 286 ? 0.938 8.169 -6.038 1.00 85.50 286 LEU A C 1
ATOM 2085 O O . LEU A 1 286 ? 1.459 8.326 -7.143 1.00 85.50 286 LEU A O 1
ATOM 2089 N N . THR A 1 287 ? 1.537 8.515 -4.893 1.00 84.81 287 THR A N 1
ATOM 2090 C CA . THR A 1 287 ? 2.983 8.720 -4.748 1.00 84.81 287 THR A CA 1
ATOM 2091 C C . THR A 1 287 ? 3.605 7.515 -4.051 1.00 84.81 287 THR A C 1
ATOM 2093 O O . THR A 1 287 ? 3.394 7.317 -2.856 1.00 84.81 287 THR A O 1
ATOM 2096 N N . PHE A 1 288 ? 4.389 6.725 -4.780 1.00 84.44 288 PHE A N 1
ATOM 2097 C CA . PHE A 1 288 ? 5.045 5.533 -4.237 1.00 84.44 288 PHE A CA 1
ATOM 2098 C C . PHE A 1 288 ? 6.555 5.755 -4.072 1.00 84.44 288 PHE A C 1
ATOM 2100 O O . PHE A 1 288 ? 7.270 5.786 -5.071 1.00 84.44 288 PHE A O 1
ATOM 2107 N N . ASN A 1 289 ? 7.027 5.910 -2.833 1.00 85.00 289 ASN A N 1
ATOM 2108 C CA . ASN A 1 289 ? 8.440 6.000 -2.448 1.00 85.00 289 ASN A CA 1
ATOM 2109 C C . ASN A 1 289 ? 8.842 4.883 -1.475 1.00 85.00 289 ASN A C 1
ATOM 2111 O O . ASN A 1 289 ? 9.142 5.139 -0.307 1.00 85.00 289 ASN A O 1
ATOM 2115 N N . ALA A 1 290 ? 8.839 3.629 -1.928 1.00 82.81 290 ALA A N 1
ATOM 2116 C CA . ALA A 1 290 ? 9.184 2.528 -1.037 1.00 82.81 290 ALA A CA 1
ATOM 2117 C C . ALA A 1 290 ? 10.566 2.715 -0.391 1.00 82.81 290 ALA A C 1
ATOM 2119 O O . ALA A 1 290 ? 11.555 3.052 -1.042 1.00 82.81 290 ALA A O 1
ATOM 2120 N N . SER A 1 291 ? 10.624 2.477 0.916 1.00 86.62 291 SER A N 1
ATOM 2121 C CA . SER A 1 291 ? 11.843 2.611 1.725 1.00 86.62 291 SER A CA 1
ATOM 2122 C C . SER A 1 291 ? 12.758 1.387 1.660 1.00 86.62 291 SER A C 1
ATOM 2124 O O . SER A 1 291 ? 13.929 1.477 2.025 1.00 86.62 291 SER A O 1
ATOM 2126 N N . ALA A 1 292 ? 12.227 0.249 1.218 1.00 89.38 292 ALA A N 1
ATOM 2127 C CA . ALA A 1 292 ? 12.914 -1.026 1.043 1.00 89.38 292 ALA A CA 1
ATOM 2128 C C . ALA A 1 292 ? 12.238 -1.816 -0.093 1.00 89.38 292 ALA A C 1
ATOM 2130 O O . ALA A 1 292 ? 11.284 -1.332 -0.709 1.00 89.38 292 ALA A O 1
ATOM 2131 N N . ASN A 1 293 ? 12.733 -3.023 -0.377 1.00 87.75 293 ASN A N 1
ATOM 2132 C CA . ASN A 1 293 ? 12.112 -3.913 -1.355 1.00 87.75 293 ASN A CA 1
ATOM 2133 C C . ASN A 1 293 ? 10.637 -4.134 -1.006 1.00 87.75 293 ASN A C 1
ATOM 2135 O O . ASN A 1 293 ? 10.297 -4.293 0.165 1.00 87.75 293 ASN A O 1
ATOM 2139 N N . THR A 1 294 ? 9.769 -4.099 -2.011 1.00 88.25 294 THR A N 1
ATOM 2140 C CA . THR A 1 294 ? 8.329 -4.297 -1.827 1.00 88.25 294 THR A CA 1
ATOM 2141 C C . THR A 1 294 ? 7.826 -5.343 -2.806 1.00 88.25 294 THR A C 1
ATOM 2143 O O . THR A 1 294 ? 8.175 -5.303 -3.982 1.00 88.25 294 THR A O 1
ATOM 2146 N N . ARG A 1 295 ? 7.000 -6.273 -2.330 1.00 88.00 295 ARG A N 1
ATOM 2147 C CA . ARG A 1 295 ? 6.301 -7.241 -3.176 1.00 88.00 295 ARG A CA 1
ATOM 2148 C C . ARG A 1 295 ? 4.810 -6.953 -3.171 1.00 88.00 295 ARG A C 1
ATOM 2150 O O . ARG A 1 295 ? 4.215 -6.763 -2.108 1.00 88.00 295 ARG A O 1
ATOM 2157 N N . GLY A 1 296 ? 4.187 -6.931 -4.342 1.00 86.56 296 GLY A N 1
ATOM 2158 C CA . GLY A 1 296 ? 2.767 -6.633 -4.377 1.00 86.56 296 GLY A CA 1
ATOM 2159 C C . GLY A 1 296 ? 2.194 -6.292 -5.734 1.00 86.56 296 GLY A C 1
ATOM 2160 O O . GLY A 1 296 ? 2.755 -6.588 -6.786 1.00 86.56 296 GLY A O 1
ATOM 2161 N N . GLU A 1 297 ? 1.046 -5.631 -5.676 1.00 85.69 297 GLU A N 1
ATOM 2162 C CA . GLU A 1 297 ? 0.295 -5.181 -6.837 1.00 85.69 297 GLU A CA 1
ATOM 2163 C C . GLU A 1 297 ? -0.137 -3.723 -6.645 1.00 85.69 297 GLU A C 1
ATOM 2165 O O . GLU A 1 297 ? -0.680 -3.358 -5.596 1.00 85.69 297 GLU A O 1
ATOM 2170 N N . LEU A 1 298 ? 0.087 -2.895 -7.671 1.00 86.25 298 LEU A N 1
ATOM 2171 C CA . LEU A 1 298 ? -0.373 -1.507 -7.710 1.00 86.25 298 LEU A CA 1
ATOM 2172 C C . LEU A 1 298 ? -1.473 -1.355 -8.759 1.00 86.25 298 LEU A C 1
ATOM 2174 O O . LEU A 1 298 ? -1.230 -1.509 -9.958 1.00 86.25 298 LEU A O 1
ATOM 2178 N N . ARG A 1 299 ? -2.666 -0.971 -8.304 1.00 80.62 299 ARG A N 1
ATOM 2179 C CA . ARG A 1 299 ? -3.791 -0.599 -9.166 1.00 80.62 299 ARG A CA 1
ATOM 2180 C C . ARG A 1 299 ? -4.209 0.825 -8.852 1.00 80.62 299 ARG A C 1
ATOM 2182 O O . ARG A 1 299 ? -4.555 1.132 -7.711 1.00 80.62 299 ARG A O 1
ATOM 2189 N N . ALA A 1 300 ? -4.209 1.695 -9.854 1.00 71.94 300 ALA A N 1
ATOM 2190 C CA . ALA A 1 300 ? -4.712 3.044 -9.659 1.00 71.94 300 ALA A CA 1
ATOM 2191 C C . ALA A 1 300 ? -5.475 3.575 -10.869 1.00 71.94 300 ALA A C 1
ATOM 2193 O O . ALA A 1 300 ? -5.084 3.326 -12.010 1.00 71.94 300 ALA A O 1
ATOM 2194 N N . GLY A 1 301 ? -6.540 4.333 -10.587 1.00 61.75 301 GLY A N 1
ATOM 2195 C CA . GLY A 1 301 ? -7.301 5.057 -11.610 1.00 61.75 301 GLY A CA 1
ATOM 2196 C C . GLY A 1 301 ? -6.450 6.158 -12.245 1.00 61.75 301 GLY A C 1
ATOM 2197 O O . GLY A 1 301 ? -6.387 6.282 -13.462 1.00 61.75 301 GLY A O 1
ATOM 2198 N N . GLU A 1 302 ? -5.677 6.879 -11.426 1.00 59.53 302 GLU A N 1
ATOM 2199 C CA . GLU A 1 302 ? -4.658 7.822 -11.890 1.00 59.53 302 GLU A CA 1
ATOM 2200 C C . GLU A 1 302 ? -3.331 7.594 -11.141 1.00 59.53 302 GLU A C 1
ATOM 2202 O O . GLU A 1 302 ? -3.183 7.955 -9.977 1.00 59.53 302 GLU A O 1
ATOM 2207 N N . ILE A 1 303 ? -2.308 7.021 -11.787 1.00 54.91 303 ILE A N 1
ATOM 2208 C CA . ILE A 1 303 ? -0.941 7.129 -11.248 1.00 54.91 303 ILE A CA 1
ATOM 2209 C C . ILE A 1 303 ? -0.404 8.492 -11.666 1.00 54.91 303 ILE A C 1
ATOM 2211 O O . ILE A 1 303 ? -0.301 8.779 -12.853 1.00 54.91 303 ILE A O 1
ATOM 2215 N N . SER A 1 304 ? -0.037 9.337 -10.708 1.00 52.97 304 SER A N 1
ATOM 2216 C CA . SER A 1 304 ? 0.684 10.574 -11.011 1.00 52.97 304 SER A CA 1
ATOM 2217 C C . SER A 1 304 ? 2.181 10.441 -10.751 1.00 52.97 304 SER A C 1
ATOM 2219 O O . SER A 1 304 ? 2.967 11.131 -11.411 1.00 52.97 304 SER A O 1
ATOM 2221 N N . ARG A 1 305 ? 2.631 9.554 -9.836 1.00 58.66 305 ARG A N 1
ATOM 2222 C CA . ARG A 1 305 ? 4.059 9.505 -9.482 1.00 58.66 305 ARG A CA 1
ATOM 2223 C C . ARG A 1 305 ? 4.558 8.239 -8.745 1.00 58.66 305 ARG A C 1
ATOM 2225 O O . ARG A 1 305 ? 4.312 8.046 -7.567 1.00 58.66 305 ARG A O 1
ATOM 2232 N N . LEU A 1 306 ? 5.454 7.463 -9.347 1.00 57.72 306 LEU A N 1
ATOM 2233 C CA . LEU A 1 306 ? 6.350 6.527 -8.645 1.00 57.72 306 LEU A CA 1
ATOM 2234 C C . LEU A 1 306 ? 7.714 7.216 -8.437 1.00 57.72 306 LEU A C 1
ATOM 2236 O O . LEU A 1 306 ? 8.316 7.792 -9.348 1.00 57.72 306 LEU A O 1
ATOM 2240 N N . THR A 1 307 ? 8.213 7.263 -7.211 1.00 49.91 307 THR A N 1
ATOM 2241 C CA . THR A 1 307 ? 9.458 7.962 -6.870 1.00 49.91 307 THR A CA 1
ATOM 2242 C C . THR A 1 307 ? 10.255 7.125 -5.892 1.00 49.91 307 THR A C 1
ATOM 2244 O O . THR A 1 307 ? 10.052 7.225 -4.701 1.00 49.91 307 THR A O 1
ATOM 2247 N N . ALA A 1 308 ? 11.224 6.379 -6.418 1.00 43.03 308 ALA A N 1
ATOM 2248 C CA . ALA A 1 308 ? 12.118 5.484 -5.684 1.00 43.03 308 ALA A CA 1
ATOM 2249 C C . ALA A 1 308 ? 11.487 4.145 -5.288 1.00 43.03 308 ALA A C 1
ATOM 2251 O O . ALA A 1 308 ? 10.509 4.063 -4.549 1.00 43.03 308 ALA A O 1
ATOM 2252 N N . MET A 1 309 ? 12.114 3.089 -5.794 1.00 56.75 309 MET A N 1
ATOM 2253 C CA . MET A 1 309 ? 11.904 1.707 -5.398 1.00 56.75 309 MET A CA 1
ATOM 2254 C C . MET A 1 309 ? 13.298 1.078 -5.300 1.00 56.75 309 MET A C 1
ATOM 2256 O O . MET A 1 309 ? 14.058 1.200 -6.252 1.00 56.75 309 MET A O 1
ATOM 2260 N N . PRO A 1 310 ? 13.691 0.453 -4.183 1.00 57.62 310 PRO A N 1
ATOM 2261 C CA . PRO A 1 310 ? 14.915 -0.345 -4.144 1.00 57.62 310 PRO A CA 1
ATOM 2262 C C . PRO A 1 310 ? 14.784 -1.595 -5.030 1.00 57.62 310 PRO A C 1
ATOM 2264 O O . PRO A 1 310 ? 15.657 -1.841 -5.853 1.00 57.62 310 PRO A O 1
ATOM 2267 N N . ARG A 1 311 ? 13.646 -2.301 -4.924 1.00 69.75 311 ARG A N 1
ATOM 2268 C CA . ARG A 1 311 ? 13.191 -3.406 -5.791 1.00 69.75 311 ARG A CA 1
ATOM 2269 C C . ARG A 1 311 ? 11.678 -3.597 -5.631 1.00 69.75 311 ARG A C 1
ATOM 2271 O O . ARG A 1 311 ? 11.182 -3.501 -4.505 1.00 69.75 311 ARG A O 1
ATOM 2278 N N . TRP A 1 312 ? 10.955 -3.833 -6.721 1.00 71.50 312 TRP A N 1
ATOM 2279 C CA . TRP A 1 312 ? 9.528 -4.144 -6.751 1.00 71.50 312 TRP A CA 1
ATOM 2280 C C . TRP A 1 312 ? 9.310 -5.492 -7.438 1.00 71.50 312 TRP A C 1
ATOM 2282 O O . TRP A 1 312 ? 9.652 -5.648 -8.606 1.00 71.50 312 TRP A O 1
ATOM 2292 N N . LEU A 1 313 ? 8.732 -6.444 -6.708 1.00 63.56 313 LEU A N 1
ATOM 2293 C CA . LEU A 1 313 ? 8.447 -7.784 -7.219 1.00 63.56 313 LEU A CA 1
ATOM 2294 C C . LEU A 1 313 ? 6.972 -7.943 -7.557 1.00 63.56 313 LEU A C 1
ATOM 2296 O O . LEU A 1 313 ? 6.098 -7.596 -6.751 1.00 63.56 313 LEU A O 1
ATOM 2300 N N . GLY A 1 314 ? 6.720 -8.494 -8.740 1.00 56.88 314 GLY A N 1
ATOM 2301 C CA . GLY A 1 314 ? 5.387 -8.809 -9.215 1.00 56.88 314 GLY A CA 1
ATOM 2302 C C . GLY A 1 314 ? 4.745 -9.999 -8.507 1.00 56.88 314 GLY A C 1
ATOM 2303 O O . GLY A 1 314 ? 5.392 -10.818 -7.848 1.00 56.88 314 GLY A O 1
ATOM 2304 N N . LEU A 1 315 ? 3.429 -10.107 -8.668 1.00 54.66 315 LEU A N 1
ATOM 2305 C CA . LEU A 1 315 ? 2.689 -11.332 -8.389 1.00 54.66 315 LEU A CA 1
ATOM 2306 C C . LEU A 1 315 ? 2.455 -12.059 -9.717 1.00 54.66 315 LEU A C 1
ATOM 2308 O O . LEU A 1 315 ? 1.375 -11.936 -10.288 1.00 54.66 315 LEU A O 1
ATOM 2312 N N . SER A 1 316 ? 3.431 -12.809 -10.230 1.00 43.62 316 SER A N 1
ATOM 2313 C CA . SER A 1 316 ? 3.156 -13.721 -11.345 1.00 43.62 316 SER A CA 1
ATOM 2314 C C . SER A 1 316 ? 2.820 -15.130 -10.820 1.00 43.62 316 SER A C 1
ATOM 2316 O O . SER A 1 316 ? 3.237 -15.531 -9.732 1.00 43.62 316 SER A O 1
ATOM 2318 N N . GLY A 1 317 ? 2.014 -15.890 -11.570 1.00 38.66 317 GLY A N 1
ATOM 2319 C CA . GLY A 1 317 ? 1.854 -17.327 -11.315 1.00 38.66 317 GLY A CA 1
ATOM 2320 C C . GLY A 1 317 ? 0.578 -17.795 -10.609 1.00 38.66 317 GLY A C 1
ATOM 2321 O O . GLY A 1 317 ? 0.577 -18.884 -10.027 1.00 38.66 317 GLY A O 1
ATOM 2322 N N . ARG A 1 318 ? -0.565 -17.100 -10.725 1.00 32.53 318 ARG A N 1
ATOM 2323 C CA . ARG A 1 318 ? -1.856 -17.775 -10.473 1.00 32.53 318 ARG A CA 1
ATOM 2324 C C . ARG A 1 318 ? -2.161 -18.733 -11.614 1.00 32.53 318 ARG A C 1
ATOM 2326 O O . ARG A 1 318 ? -2.917 -18.433 -12.532 1.00 32.53 318 ARG A O 1
ATOM 2333 N N . LYS A 1 319 ? -1.579 -19.929 -11.534 1.00 28.89 319 LYS A N 1
ATOM 2334 C CA . LYS A 1 319 ? -2.031 -21.087 -12.297 1.00 28.89 319 LYS A CA 1
ATOM 2335 C C . LYS A 1 319 ? -3.525 -21.225 -12.020 1.00 28.89 319 LYS A C 1
ATOM 2337 O O . LYS A 1 319 ? -3.908 -21.555 -10.898 1.00 28.89 319 LYS A O 1
ATOM 2342 N N . ALA A 1 320 ? -4.361 -20.919 -13.010 1.00 26.64 320 ALA A N 1
ATOM 2343 C CA . ALA A 1 320 ? -5.788 -21.161 -12.917 1.00 26.64 320 ALA A CA 1
ATOM 2344 C C . ALA A 1 320 ? -5.968 -22.618 -12.480 1.00 26.64 320 ALA A C 1
ATOM 2346 O O . ALA A 1 320 ? -5.583 -23.545 -13.199 1.00 26.64 320 ALA A O 1
ATOM 2347 N N . ILE A 1 321 ? -6.497 -22.834 -11.275 1.00 25.39 321 ILE A N 1
ATOM 2348 C CA . ILE A 1 321 ? -6.988 -24.150 -10.894 1.00 25.39 321 ILE A CA 1
ATOM 2349 C C . ILE A 1 321 ? -8.197 -24.363 -11.795 1.00 25.39 321 ILE A C 1
ATOM 2351 O O . ILE A 1 321 ? -9.295 -23.885 -11.520 1.00 25.39 321 ILE A O 1
ATOM 2355 N N . SER A 1 322 ? -7.964 -25.012 -12.935 1.00 26.67 322 SER A N 1
ATOM 2356 C CA . SER A 1 322 ? -9.029 -25.544 -13.767 1.00 26.67 322 SER A CA 1
ATOM 2357 C C . SER A 1 322 ? -9.899 -26.411 -12.854 1.00 26.67 322 SER A C 1
ATOM 2359 O O . SER A 1 322 ? -9.357 -27.313 -12.204 1.00 26.67 322 SER A O 1
ATOM 2361 N N . PRO A 1 323 ? -11.214 -26.150 -12.742 1.00 28.00 323 PRO A N 1
ATOM 2362 C CA . PRO A 1 323 ? -12.090 -27.093 -12.080 1.00 28.00 323 PRO A CA 1
ATOM 2363 C C . PRO A 1 323 ? -11.973 -28.395 -12.863 1.00 28.00 323 PRO A C 1
ATOM 2365 O O . PRO A 1 323 ? -12.303 -28.450 -14.050 1.00 28.00 323 PRO A O 1
ATOM 2368 N N . SER A 1 324 ? -11.445 -29.430 -12.211 1.00 30.98 324 SER A N 1
ATOM 2369 C CA . SER A 1 324 ? -11.460 -30.767 -12.768 1.00 30.98 324 SER A CA 1
ATOM 2370 C C . SER A 1 324 ? -12.909 -31.086 -13.114 1.00 30.98 324 SER A C 1
ATOM 2372 O O . SER A 1 324 ? -13.792 -31.143 -12.259 1.00 30.98 324 SER A O 1
ATOM 2374 N N . THR A 1 325 ? -13.174 -31.254 -14.405 1.00 33.09 325 THR A N 1
ATOM 2375 C CA . THR A 1 325 ? -14.384 -31.906 -14.880 1.00 33.09 325 THR A CA 1
ATOM 2376 C C . THR A 1 325 ? -14.368 -33.326 -14.335 1.00 33.09 325 THR A C 1
ATOM 2378 O O . THR A 1 325 ? -13.809 -34.237 -14.944 1.00 33.09 325 THR A O 1
ATOM 2381 N N . VAL A 1 326 ? -14.970 -33.511 -13.163 1.00 35.31 326 VAL A N 1
ATOM 2382 C CA . VAL A 1 326 ? -15.482 -34.806 -12.736 1.00 35.31 326 VAL A CA 1
ATOM 2383 C C . VAL A 1 326 ? -16.660 -35.095 -13.659 1.00 35.31 326 VAL A C 1
ATOM 2385 O O . VAL A 1 326 ? -17.776 -34.624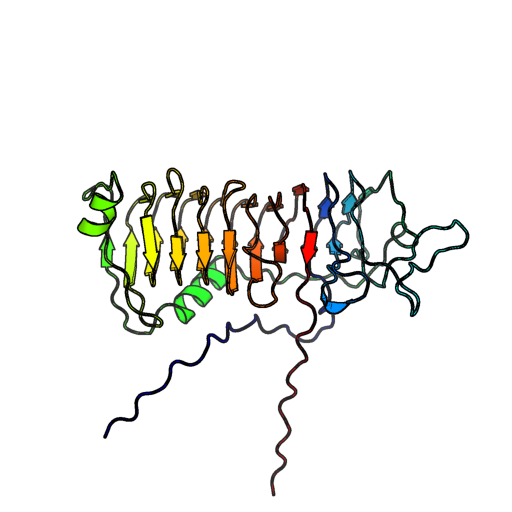 -13.450 1.00 35.31 326 VAL A O 1
ATOM 2388 N N . GLY A 1 327 ? -16.373 -35.795 -14.754 1.00 35.94 327 GLY A N 1
ATOM 2389 C CA . GLY A 1 327 ? -17.407 -36.422 -15.564 1.00 35.94 327 GLY A CA 1
ATOM 2390 C C . GLY A 1 327 ? -18.112 -37.508 -14.741 1.00 35.94 327 GLY A C 1
ATOM 2391 O O . GLY A 1 327 ? -17.470 -38.138 -13.897 1.00 35.94 327 GLY A O 1
ATOM 2392 N N . PRO A 1 328 ? -19.416 -37.734 -14.955 1.00 46.22 328 PRO A N 1
ATOM 2393 C CA . PRO A 1 328 ? -20.142 -38.766 -14.235 1.00 46.22 328 PRO A CA 1
ATOM 2394 C C . PRO A 1 328 ? -19.704 -40.158 -14.712 1.00 46.22 328 PRO A C 1
ATOM 2396 O O . PRO A 1 328 ? -19.731 -40.446 -15.911 1.00 46.22 328 PRO A O 1
ATOM 2399 N N . GLN A 1 329 ? -19.351 -41.022 -13.761 1.00 44.34 329 GLN A N 1
ATOM 2400 C CA . GLN A 1 329 ? -19.576 -42.465 -13.847 1.00 44.34 329 GLN A CA 1
ATOM 2401 C C . GLN A 1 329 ? -20.396 -42.899 -12.639 1.00 44.34 329 GLN A C 1
ATOM 2403 O O . GLN A 1 329 ? -20.079 -42.424 -11.525 1.00 44.34 329 GLN A O 1
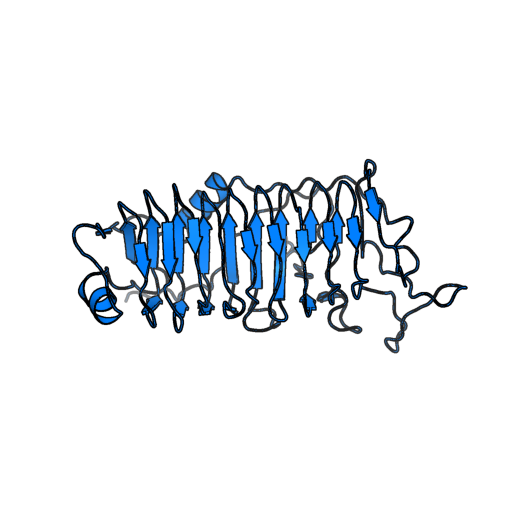#

Radius of gyration: 21.64 Å; chains: 1; bounding box: 49×56×62 Å

Secondary structure (DSSP, 8-state):
-PPPPPPPPP--------SSS-TTEEEEESSEEEESS--B-S-BTTBTTS--EEEETTEEEESS--B--B-B-TTSPBPB-TTSPBBBPTTSEEE-TT--EEE-TT--SBSSSSPEE-S--------HHHHHHHHHHHHS-TTPPEEEE-TTTS---SHHHHHHHSPPP-BTTBPEEEEESS-EEEPTT-EEEEEEEEESSS-EEE-SS--EEEEEEEEESSS-EE-TT-EEES-EEEESS-EE--TT-EEESEEEEEESS-EEE--EES-SSTT-EEEEEEEEEEEE--SS-EEEEEEEEEEEEE---S-EE----------------

pLDDT: mean 84.98, std 19.57, range [25.39, 98.75]

Foldseek 3Di:
DDDDDDDDPDDPPDPDDDPPDDPDAQADELAEEEEAAAAEQQPPLVDPQFHHAYEHALYYAYNDHHHFHFDADPVSHFDADPVRAGEHDARSYEYEPNHDDDHDPPDSHDCVVVHHYDHRDDQPQPDLVRVVVSVCPSLAPPPQDEAEDECVVQPDDAQVSCVPRPDAFDDVSRTHEYEYAEEDEAEEQHEHERYEYEYAYEEYHYPDDNYEAYSYEYYYPYYEYEPEQYEYENYEYRYQEEYEYAQNHEFFFEYEYEYAYEYQAAYAHPDQDPRGEYEYRYADEYEAAYNAEHEYGYHYHHYPYDYHHNHYTGNGDPPPPDPPPPDDD

Sequence (329 aa):
MAQAMQPMPLQIAQAQISPGGTDSFSVVAENRVTINAGGDFDGDPLDDSDDALIYGGDGFTFNTSPTLPVQRDEQGNPITDEQGRPILVENAVAVSAAYSQINAPNNPYAGLIPPTIVPDQIVEVQSYQGLRNQTLAERIPPGTPTQTFNSSQNPINNAADWANKFPSGGEAGSPTVVEVTNGLNVPDGVDIAHQVIILLNGGLNFNGSGHTLNDVVLVTNNGNINLATVQATDTAILSSGGINMNGGARFAGSSLIANNGSLNFNGATSSIDPEDTLQIVVQQDLTFNASANTRGELRAGEISRLTAMPRWLGLSGRKAISPSTVGPQ